Protein AF-A0A077ZT73-F1 (afdb_monomer_lite)

Organism: Stylonychia lemnae (NCBI:txid5949)

Secondary structure (DSSP, 8-state):
-B-B-TTS-B-TT-SS-EEEEEEEESS--HHHHHS--EEES--EEEEETTEE-----EEE-STT-EEEEEEEETTS-TTSHHHHHHHHTT--SSEEEEEEPPPPPTTEEE-TTS-EEE-SSEE--S--SSS--PEEP-TTTEEE-STT-EEEPTTEEES-TT---EEEPSSGGGEEES-TTT--TT-EEPTTEESGGG-EEPTTEEE-SSS-EEEPPPHHHHHHHHHHHHHHHHHHHHHHHHHHHHHHHS--S---HHHHHHHHHHHHHHHHHHHHHHHHHHHHHHHHHHHHHHHHHHHHTTPPP-------------SSS--EEEEEEEEEEEETTEEEEEEEEEEEE----------------

Structure (mmCIF, N/CA/C/O backbone):
data_AF-A0A077ZT73-F1
#
_entry.id   AF-A0A077ZT73-F1
#
loop_
_atom_site.group_PDB
_atom_site.id
_atom_site.type_symbol
_atom_site.label_atom_id
_atom_site.label_alt_id
_atom_site.label_comp_id
_atom_site.label_asym_id
_atom_site.label_entity_id
_atom_site.label_seq_id
_atom_site.pdbx_PDB_ins_code
_atom_site.Cartn_x
_atom_site.Cartn_y
_atom_site.Cartn_z
_atom_site.occupancy
_atom_site.B_iso_or_equiv
_atom_site.auth_seq_id
_atom_site.auth_comp_id
_atom_site.auth_asym_id
_atom_site.auth_atom_id
_atom_site.pdbx_PDB_model_num
ATOM 1 N N . MET A 1 1 ? -12.062 -9.041 36.708 1.00 85.00 1 MET A N 1
ATOM 2 C CA . MET A 1 1 ? -12.347 -8.105 37.820 1.00 85.00 1 MET A CA 1
ATOM 3 C C . MET A 1 1 ? -12.828 -8.926 39.006 1.00 85.00 1 MET A C 1
ATOM 5 O O . MET A 1 1 ? -13.484 -9.932 38.775 1.00 85.00 1 MET A O 1
ATOM 9 N N . ALA A 1 2 ? -12.483 -8.559 40.239 1.00 87.44 2 ALA A N 1
ATOM 10 C CA . ALA A 1 2 ? -12.933 -9.272 41.436 1.00 87.44 2 ALA A CA 1
ATOM 11 C C . ALA A 1 2 ? -13.523 -8.280 42.438 1.00 87.44 2 ALA A C 1
ATOM 13 O O . ALA A 1 2 ? -13.004 -7.172 42.572 1.00 87.44 2 ALA A O 1
ATOM 14 N N . MET A 1 3 ? -14.591 -8.675 43.127 1.00 84.50 3 MET A N 1
ATOM 15 C CA . MET A 1 3 ? -15.121 -7.907 44.249 1.00 84.50 3 MET A CA 1
ATOM 16 C C . MET A 1 3 ? -14.334 -8.244 45.501 1.00 84.50 3 MET A C 1
ATOM 18 O O . MET A 1 3 ? -14.189 -9.416 45.849 1.00 84.50 3 MET A O 1
ATOM 22 N N . MET A 1 4 ? -13.834 -7.207 46.163 1.00 85.81 4 MET A N 1
ATOM 23 C CA . MET A 1 4 ? -13.041 -7.335 47.375 1.00 85.81 4 MET A CA 1
ATOM 24 C C . MET A 1 4 ? -13.804 -6.777 48.570 1.00 85.81 4 MET A C 1
ATOM 26 O O . MET A 1 4 ? -14.517 -5.780 48.454 1.00 85.81 4 MET A O 1
ATOM 30 N N . ASP A 1 5 ? -13.652 -7.419 49.720 1.00 84.50 5 ASP A N 1
ATOM 31 C CA . ASP A 1 5 ? -14.123 -6.881 50.988 1.00 84.50 5 ASP A CA 1
ATOM 32 C C . ASP A 1 5 ? -13.184 -5.781 51.523 1.00 84.50 5 ASP A C 1
ATOM 34 O O . ASP A 1 5 ? -12.152 -5.449 50.933 1.00 84.50 5 ASP A O 1
ATOM 38 N N . LYS A 1 6 ? -13.519 -5.220 52.691 1.00 81.00 6 LYS A N 1
ATOM 39 C CA . LYS A 1 6 ? -12.707 -4.180 53.350 1.00 81.00 6 LYS A CA 1
ATOM 40 C C . LYS A 1 6 ? -11.293 -4.639 53.750 1.00 81.00 6 LYS A C 1
ATOM 42 O O . LYS A 1 6 ? -10.486 -3.801 54.140 1.00 81.00 6 LYS A O 1
ATOM 47 N N . TYR A 1 7 ? -11.017 -5.944 53.719 1.00 87.12 7 TYR A N 1
ATOM 48 C CA . TYR A 1 7 ? -9.720 -6.546 54.026 1.00 87.12 7 TYR A CA 1
ATOM 49 C C . TYR A 1 7 ? -8.940 -6.932 52.756 1.00 87.12 7 TYR A C 1
ATOM 51 O O . TYR A 1 7 ? -7.847 -7.483 52.869 1.00 87.12 7 TYR A O 1
ATOM 59 N N . GLY A 1 8 ? -9.477 -6.652 51.562 1.00 83.88 8 GLY A N 1
ATOM 60 C CA . GLY A 1 8 ? -8.854 -6.996 50.282 1.00 83.88 8 GLY A CA 1
ATOM 61 C C . GLY A 1 8 ? -9.049 -8.457 49.861 1.00 83.88 8 GLY A C 1
ATOM 62 O O . GLY A 1 8 ? -8.348 -8.927 48.968 1.00 83.88 8 GLY A O 1
ATOM 63 N N . GLN A 1 9 ? -9.971 -9.191 50.490 1.00 88.31 9 GLN A N 1
ATOM 64 C CA . GLN A 1 9 ? -10.261 -10.589 50.161 1.00 88.31 9 GLN A CA 1
ATOM 65 C C . GLN A 1 9 ? -11.401 -10.684 49.149 1.00 88.31 9 GLN A C 1
ATOM 67 O O . GLN A 1 9 ? -12.351 -9.907 49.205 1.00 88.31 9 GLN A O 1
ATOM 72 N N . ILE A 1 10 ? -11.333 -11.656 48.235 1.00 89.56 10 ILE A N 1
ATOM 73 C CA . ILE A 1 10 ? -12.384 -11.871 47.233 1.00 89.56 10 ILE A CA 1
ATOM 74 C C . ILE A 1 10 ? -13.671 -12.328 47.925 1.00 89.56 10 ILE A C 1
ATOM 76 O O . ILE A 1 10 ? -13.663 -13.281 48.706 1.00 89.56 10 ILE A O 1
ATOM 80 N N . VAL A 1 11 ? -14.793 -11.691 47.592 1.00 87.56 11 VAL A N 1
ATOM 81 C CA . VAL A 1 11 ? -16.119 -12.057 48.108 1.00 87.56 11 VAL A CA 1
ATOM 82 C C . VAL A 1 11 ? -16.640 -13.297 47.371 1.00 87.56 11 VAL A C 1
ATOM 84 O O . VAL A 1 11 ? -17.518 -13.221 46.517 1.00 87.56 11 VAL A O 1
ATOM 87 N N . GLY A 1 12 ? -16.090 -14.466 47.711 1.00 87.50 12 GLY A N 1
ATOM 88 C CA . GLY A 1 12 ? -16.384 -15.749 47.056 1.00 87.50 12 GLY A CA 1
ATOM 89 C C . GLY A 1 12 ? -17.824 -16.258 47.198 1.00 87.50 12 GLY A C 1
ATOM 90 O O . GLY A 1 12 ? -18.183 -17.249 46.572 1.00 87.50 12 GLY A O 1
ATOM 91 N N . ALA A 1 13 ? -18.644 -15.599 48.018 1.00 87.44 13 ALA A N 1
ATOM 92 C CA . ALA A 1 13 ? -20.048 -15.943 48.225 1.00 87.44 13 ALA A CA 1
ATOM 93 C C . ALA A 1 13 ? -20.989 -15.364 47.151 1.00 87.44 13 ALA A C 1
ATOM 95 O O . ALA A 1 13 ? -22.168 -15.711 47.144 1.00 87.44 13 ALA A O 1
ATOM 96 N N . ASP A 1 14 ? -20.504 -14.484 46.268 1.00 88.38 14 ASP A N 1
ATOM 97 C CA . ASP A 1 14 ? -21.346 -13.854 45.250 1.00 88.38 14 ASP A CA 1
ATOM 98 C C . ASP A 1 14 ? -21.366 -14.641 43.931 1.00 88.38 14 ASP A C 1
ATOM 100 O O . ASP A 1 14 ? -20.328 -14.844 43.297 1.00 88.38 14 ASP A O 1
ATOM 104 N N . PHE A 1 15 ? -22.566 -15.054 43.522 1.00 89.94 15 PHE A N 1
ATOM 105 C CA . PHE A 1 15 ? -22.848 -15.782 42.279 1.00 89.94 15 PHE A CA 1
ATOM 106 C C . PHE A 1 15 ? -23.991 -15.161 41.465 1.00 89.94 15 PHE A C 1
ATOM 108 O O . PHE A 1 15 ? -24.447 -15.755 40.489 1.00 89.94 15 PHE A O 1
ATOM 115 N N . THR A 1 16 ? -24.522 -14.020 41.907 1.00 90.12 16 THR A N 1
ATOM 116 C CA . THR A 1 16 ? -25.758 -13.443 41.353 1.00 90.12 16 THR A CA 1
ATOM 117 C C . THR A 1 16 ? -25.550 -12.064 40.761 1.00 90.12 16 THR A C 1
ATOM 119 O O . THR A 1 16 ? -26.296 -11.676 39.861 1.00 90.12 16 THR A O 1
ATOM 122 N N . SER A 1 17 ? -24.561 -11.329 41.264 1.00 92.56 17 SER A N 1
ATOM 123 C CA . SER A 1 17 ? -24.288 -9.970 40.821 1.00 92.56 17 SER A CA 1
ATOM 124 C C . SER A 1 17 ? -23.762 -9.929 39.389 1.00 92.56 17 SER A C 1
ATOM 126 O O . SER A 1 17 ? -23.250 -10.910 38.841 1.00 92.56 17 SER A O 1
ATOM 128 N N . LYS A 1 18 ? -23.880 -8.760 38.772 1.00 93.94 18 LYS A N 1
ATOM 129 C CA . LYS A 1 18 ? -23.477 -8.477 37.402 1.00 93.94 18 LYS A CA 1
ATOM 130 C C . LYS A 1 18 ? -22.571 -7.259 37.371 1.00 93.94 18 LYS A C 1
ATOM 132 O O . LYS A 1 18 ? -22.834 -6.240 38.003 1.00 93.94 18 LYS A O 1
ATOM 137 N N . VAL A 1 19 ? -21.527 -7.346 36.557 1.00 93.81 19 VAL A N 1
ATOM 138 C CA . VAL A 1 19 ? -20.668 -6.214 36.217 1.00 93.81 19 VAL A CA 1
ATOM 139 C C . VAL A 1 19 ? -21.131 -5.628 34.890 1.00 93.81 19 VAL A C 1
ATOM 141 O O . VAL A 1 19 ? -21.192 -6.330 33.880 1.00 93.81 19 VAL A O 1
ATOM 144 N N . ARG A 1 20 ? -21.443 -4.334 34.885 1.00 94.19 20 ARG A N 1
ATOM 145 C CA . ARG A 1 20 ? -21.772 -3.548 33.699 1.00 94.19 20 ARG A CA 1
ATOM 146 C C . ARG A 1 20 ? -20.564 -2.725 33.272 1.00 94.19 20 ARG A C 1
ATOM 148 O O . ARG A 1 20 ? -19.877 -2.141 34.105 1.00 94.19 20 ARG A O 1
ATOM 155 N N . VAL A 1 21 ? -20.343 -2.656 31.966 1.00 95.00 21 VAL A N 1
ATOM 156 C CA . VAL A 1 21 ? -19.321 -1.812 31.345 1.00 95.00 21 VAL A CA 1
ATOM 157 C C . VAL A 1 21 ? -20.004 -0.741 30.510 1.00 95.00 21 VAL A C 1
ATOM 159 O O . VAL A 1 21 ? -20.877 -1.044 29.695 1.00 95.00 21 VAL A O 1
ATOM 162 N N . ILE A 1 22 ? -19.615 0.510 30.725 1.00 93.38 22 ILE A N 1
ATOM 163 C CA . ILE A 1 22 ? -20.092 1.683 29.991 1.00 93.38 22 ILE A CA 1
ATOM 164 C C . ILE A 1 22 ? -18.870 2.411 29.434 1.00 93.38 22 ILE A C 1
ATOM 166 O O . ILE A 1 22 ? -17.790 2.358 30.018 1.00 93.38 22 ILE A O 1
ATOM 170 N N . ILE A 1 23 ? -19.026 3.061 28.285 1.00 92.94 23 ILE A N 1
ATOM 171 C CA . ILE A 1 23 ? -18.006 3.931 27.707 1.00 92.94 23 ILE A CA 1
ATOM 172 C C . ILE A 1 23 ? -18.465 5.383 27.797 1.00 92.94 23 ILE A C 1
ATOM 174 O O . ILE A 1 23 ? -19.589 5.714 27.428 1.00 92.94 23 ILE A O 1
ATOM 178 N N . GLU A 1 24 ? -17.583 6.244 28.283 1.00 89.62 24 GLU A N 1
ATOM 179 C CA . GLU A 1 24 ? -17.822 7.671 28.456 1.00 89.62 24 GLU A CA 1
ATOM 180 C C . GLU A 1 24 ? -16.724 8.474 27.762 1.00 89.62 24 GLU A C 1
ATOM 182 O O . GLU A 1 24 ? -15.564 8.062 27.701 1.00 89.62 24 GLU A O 1
ATOM 187 N N . ALA A 1 25 ? -17.077 9.643 27.234 1.00 82.56 25 ALA A N 1
ATOM 188 C CA . ALA A 1 25 ? -16.104 10.585 26.701 1.00 82.56 25 ALA A CA 1
ATOM 189 C C . ALA A 1 25 ? -15.324 11.250 27.844 1.00 82.56 25 ALA A C 1
ATOM 191 O O . ALA A 1 25 ? -15.912 11.844 28.748 1.00 82.56 25 ALA A O 1
ATOM 192 N N . SER A 1 26 ? -13.990 11.179 27.805 1.00 70.69 26 SER A N 1
ATOM 193 C CA . SER A 1 26 ? -13.135 11.908 28.744 1.00 70.69 26 SER A CA 1
ATOM 194 C C . SER A 1 26 ? -12.973 13.358 28.267 1.00 70.69 26 SER A C 1
ATOM 196 O O . SER A 1 26 ? -11.959 13.722 27.674 1.00 70.69 26 SER A O 1
ATOM 198 N N . GLY A 1 27 ? -14.008 14.177 28.474 1.00 65.81 27 GLY A N 1
ATOM 199 C CA . GLY A 1 27 ? -14.045 15.595 28.091 1.00 65.81 27 GLY A CA 1
ATOM 200 C C . GLY A 1 27 ? -15.059 15.920 26.990 1.00 65.81 27 GLY A C 1
ATOM 201 O O . GLY A 1 27 ? -15.724 15.037 26.462 1.00 65.81 27 GLY A O 1
ATOM 202 N N . PHE A 1 28 ? -15.195 17.209 26.663 1.00 57.41 28 PHE A N 1
ATOM 203 C CA . PHE A 1 28 ? -16.059 17.695 25.583 1.00 57.41 28 PHE A CA 1
ATOM 204 C C . PHE A 1 28 ? -15.204 18.049 24.365 1.00 57.41 28 PHE A C 1
ATOM 206 O O . PHE A 1 28 ? -14.715 19.171 24.249 1.00 57.41 28 PHE A O 1
ATOM 213 N N . ILE A 1 29 ? -15.003 17.093 23.459 1.00 66.44 29 ILE A N 1
ATOM 214 C CA . ILE A 1 29 ? -14.380 17.349 22.155 1.00 66.44 29 ILE A CA 1
ATOM 215 C C . ILE A 1 29 ? -15.491 17.321 21.102 1.00 66.44 29 ILE A C 1
ATOM 217 O O . ILE A 1 29 ? -16.240 16.351 21.036 1.00 66.44 29 ILE A O 1
ATOM 221 N N . GLU A 1 30 ? -15.598 18.343 20.244 1.00 69.44 30 GLU A N 1
ATOM 222 C CA . GLU A 1 30 ? -16.655 18.439 19.214 1.00 69.44 30 GLU A CA 1
ATOM 223 C C . GLU A 1 30 ? -16.791 17.160 18.363 1.00 69.44 30 GLU A C 1
ATOM 225 O O . GLU A 1 30 ? -17.903 16.728 18.058 1.00 69.44 30 GLU A O 1
ATOM 230 N N . LYS A 1 31 ? -15.671 16.486 18.056 1.00 68.44 31 LYS A N 1
ATOM 231 C CA . LYS A 1 31 ? -15.646 15.204 17.326 1.00 68.44 31 LYS A CA 1
ATOM 232 C C . LYS A 1 31 ? -16.403 14.067 18.030 1.00 68.44 31 LYS A C 1
ATOM 234 O O . LYS A 1 31 ? -16.945 13.202 17.348 1.00 68.44 31 LYS A O 1
ATOM 239 N N . GLN A 1 32 ? -16.461 14.055 19.363 1.00 72.00 32 GLN A N 1
ATOM 240 C CA . GLN A 1 32 ? -17.163 13.022 20.140 1.00 72.00 32 GLN A CA 1
ATOM 241 C C . GLN A 1 32 ? -18.688 13.191 20.085 1.00 72.00 32 GLN A C 1
ATOM 243 O O . GLN A 1 32 ? -19.408 12.209 20.239 1.00 72.00 32 GLN A O 1
ATOM 248 N N . ASN A 1 33 ? -19.182 14.402 19.803 1.00 77.12 33 ASN A N 1
ATOM 249 C CA . ASN A 1 33 ? -20.608 14.634 19.556 1.00 77.12 33 ASN A CA 1
ATOM 250 C C . ASN A 1 33 ? -21.033 14.131 18.170 1.00 77.12 33 ASN A C 1
ATOM 252 O O . ASN A 1 33 ? -22.170 13.701 17.998 1.00 77.12 33 ASN A O 1
ATOM 256 N N . LEU A 1 34 ? -20.125 14.183 17.188 1.00 81.44 34 LEU A N 1
ATOM 257 C CA . LEU A 1 34 ? -20.378 13.652 15.846 1.00 81.44 34 LEU A CA 1
ATOM 258 C C . LEU A 1 34 ? -20.336 12.119 15.822 1.00 81.44 34 LEU A C 1
ATOM 260 O O . LEU A 1 34 ? -21.154 11.502 15.144 1.00 81.44 34 LEU A O 1
ATOM 264 N N . TYR A 1 35 ? -19.404 11.513 16.563 1.00 87.00 35 TYR A N 1
ATOM 265 C CA . TYR A 1 35 ? -19.226 10.059 16.627 1.00 87.00 35 TYR A CA 1
ATOM 266 C C . TYR A 1 35 ? -19.258 9.595 18.090 1.00 87.00 35 TYR A C 1
ATOM 268 O O . TYR A 1 35 ? -18.198 9.471 18.721 1.00 87.00 35 TYR A O 1
ATOM 276 N N . PRO A 1 36 ? -20.464 9.383 18.653 1.00 87.31 36 PRO A N 1
ATOM 277 C CA . PRO A 1 36 ? -20.610 9.006 20.050 1.00 87.31 36 PRO A CA 1
ATOM 278 C C . PRO A 1 36 ? -19.975 7.634 20.304 1.00 87.31 36 PRO A C 1
ATOM 280 O O . PRO A 1 36 ? -20.086 6.741 19.457 1.00 87.31 36 PRO A O 1
ATOM 283 N N . PRO A 1 37 ? -19.312 7.444 21.456 1.00 90.75 37 PRO A N 1
ATOM 284 C CA . PRO A 1 37 ? -18.702 6.168 21.767 1.00 90.75 37 PRO A CA 1
ATOM 285 C C . PRO A 1 37 ? -19.765 5.093 21.996 1.00 90.75 37 PRO A C 1
ATOM 287 O O . PRO A 1 37 ? -20.754 5.308 22.696 1.00 90.75 37 PRO A O 1
ATOM 290 N N . ILE A 1 38 ? -19.529 3.913 21.436 1.00 91.56 38 ILE A N 1
ATOM 291 C CA . ILE A 1 38 ? -20.372 2.731 21.584 1.00 91.56 38 ILE A CA 1
ATOM 292 C C . ILE A 1 38 ? -19.515 1.525 21.970 1.00 91.56 38 ILE A C 1
ATOM 294 O O . ILE A 1 38 ? -18.358 1.394 21.566 1.00 91.56 38 ILE A O 1
ATOM 298 N N . LEU A 1 39 ? -20.101 0.622 22.753 1.00 92.81 39 LEU A N 1
ATOM 299 C CA . LEU A 1 39 ? -19.533 -0.699 23.005 1.00 92.81 39 LEU A CA 1
ATOM 300 C C . LEU A 1 39 ? -20.236 -1.709 22.102 1.00 92.81 39 LEU A C 1
ATOM 302 O O . LEU A 1 39 ? -21.442 -1.919 22.218 1.00 92.81 39 LEU A O 1
ATOM 306 N N . GLU A 1 40 ? -19.481 -2.339 21.209 1.00 91.00 40 GLU A N 1
ATOM 307 C CA . GLU A 1 40 ? -19.930 -3.524 20.482 1.00 91.00 40 GLU A CA 1
ATOM 308 C C . GLU A 1 40 ? -19.650 -4.777 21.339 1.00 91.00 40 GLU A C 1
ATOM 310 O O . GLU A 1 40 ? -18.603 -4.882 21.986 1.00 91.00 40 GLU A O 1
ATOM 315 N N . GLY A 1 41 ? -20.576 -5.742 21.330 1.00 88.62 41 GLY A N 1
ATOM 316 C CA . GLY A 1 41 ? -20.470 -6.994 22.089 1.00 88.62 41 GLY A CA 1
ATOM 317 C C . GLY A 1 41 ? -21.297 -7.005 23.379 1.00 88.62 41 GLY A C 1
ATOM 318 O O . GLY A 1 41 ? -22.333 -6.348 23.481 1.00 88.62 41 GLY A O 1
ATOM 319 N N . THR A 1 42 ? -20.867 -7.796 24.363 1.00 91.00 42 THR A N 1
ATOM 320 C CA . THR A 1 42 ? -21.525 -7.901 25.674 1.00 91.00 42 THR A CA 1
ATOM 321 C C . THR A 1 42 ? -21.056 -6.789 26.606 1.00 91.00 42 THR A C 1
ATOM 323 O O . THR A 1 42 ? -19.862 -6.641 26.834 1.00 91.00 42 THR A O 1
ATOM 326 N N . SER A 1 43 ? -21.984 -6.033 27.191 1.00 93.62 43 SER A N 1
ATOM 327 C CA . SER A 1 43 ? -21.688 -4.983 28.182 1.00 93.62 43 SER A CA 1
ATOM 328 C C . SER A 1 43 ? -22.045 -5.379 29.617 1.00 93.62 43 SER A C 1
ATOM 330 O O . SER A 1 43 ? -21.829 -4.594 30.537 1.00 93.62 43 SER A O 1
ATOM 332 N N . ILE A 1 44 ? -22.597 -6.579 29.821 1.00 94.25 44 ILE A N 1
ATOM 333 C CA . ILE A 1 44 ? -23.019 -7.108 31.121 1.00 94.25 44 ILE A CA 1
ATOM 334 C C . ILE A 1 44 ? -22.404 -8.497 31.295 1.00 94.25 44 ILE A C 1
ATOM 336 O O . ILE A 1 44 ? -22.541 -9.341 30.410 1.00 94.25 44 ILE A O 1
ATOM 340 N N . PHE A 1 45 ? -21.744 -8.720 32.429 1.00 95.06 45 PHE A N 1
ATOM 341 C CA . PHE A 1 45 ? -21.011 -9.945 32.745 1.00 95.06 45 PHE A CA 1
ATOM 342 C C . PHE A 1 45 ? -21.438 -10.479 34.105 1.00 95.06 45 PHE A C 1
ATOM 344 O O . PHE A 1 45 ? -21.506 -9.720 35.069 1.00 95.06 45 PHE A O 1
ATOM 351 N N . ASP A 1 46 ? -21.696 -11.779 34.187 1.00 94.31 46 ASP A N 1
ATOM 352 C CA . ASP A 1 46 ? -22.058 -12.426 35.445 1.00 94.31 46 ASP A CA 1
ATOM 353 C C . ASP A 1 46 ? -20.840 -12.574 36.362 1.00 94.31 46 ASP A C 1
ATOM 355 O O . ASP A 1 46 ? -19.721 -12.859 35.918 1.00 94.31 46 ASP A O 1
ATOM 359 N N . VAL A 1 47 ? -21.069 -12.384 37.658 1.00 94.19 47 VAL A N 1
ATOM 360 C CA . VAL A 1 47 ? -20.093 -12.667 38.706 1.00 94.19 47 VAL A CA 1
ATOM 361 C C . VAL A 1 47 ? -20.278 -14.109 39.170 1.00 94.19 47 VAL A C 1
ATOM 363 O O . VAL A 1 47 ? -21.375 -14.513 39.543 1.00 94.19 47 VAL A O 1
ATOM 366 N N . VAL A 1 48 ? -19.190 -14.878 39.198 1.00 93.12 48 VAL A N 1
ATOM 367 C CA . VAL A 1 48 ? -19.172 -16.254 39.711 1.00 93.12 48 VAL A CA 1
ATOM 368 C C . VAL A 1 48 ? -18.082 -16.363 40.770 1.00 93.12 48 VAL A C 1
ATOM 370 O O . VAL A 1 48 ? -16.902 -16.166 40.480 1.00 93.12 48 VAL A O 1
ATOM 373 N N . GLY A 1 49 ? -18.473 -16.649 42.013 1.00 91.19 49 GLY A N 1
ATOM 374 C CA . GLY A 1 49 ? -17.549 -16.734 43.144 1.00 91.19 49 GLY A CA 1
ATOM 375 C C . GLY A 1 49 ? -16.807 -15.420 43.404 1.00 91.19 49 GLY A C 1
ATOM 376 O O . GLY A 1 49 ? -15.602 -15.428 43.654 1.00 91.19 49 GLY A O 1
ATOM 377 N N . GLY A 1 50 ? -17.493 -14.281 43.278 1.00 88.25 50 GLY A N 1
ATOM 378 C CA . GLY A 1 50 ? -16.909 -12.948 43.467 1.00 88.25 50 GLY A CA 1
ATOM 379 C C . GLY A 1 50 ? -16.020 -12.447 42.323 1.00 88.25 50 GLY A C 1
ATOM 380 O O . GLY A 1 50 ? -15.444 -11.362 42.436 1.00 88.25 50 GLY A O 1
ATOM 381 N N . ILE A 1 51 ? -15.897 -13.197 41.220 1.00 91.88 51 ILE A N 1
ATOM 382 C CA . ILE A 1 51 ? -15.052 -12.855 40.068 1.00 91.88 51 ILE A CA 1
ATOM 383 C C . ILE A 1 51 ? -15.909 -12.697 38.806 1.00 91.88 51 ILE A C 1
ATOM 385 O O . ILE A 1 51 ? -16.716 -13.561 38.481 1.00 91.88 51 ILE A O 1
ATOM 389 N N . ALA A 1 52 ? -15.683 -11.614 38.060 1.00 93.56 52 ALA A N 1
ATOM 390 C CA . ALA A 1 52 ? -16.234 -11.396 36.724 1.00 93.56 52 ALA A CA 1
ATOM 391 C C . ALA A 1 52 ? -15.126 -11.461 35.663 1.00 93.56 52 ALA A C 1
ATOM 393 O O . ALA A 1 52 ? -14.121 -10.732 35.735 1.00 93.56 52 ALA A O 1
ATOM 394 N N . VAL A 1 53 ? -15.325 -12.314 34.656 1.00 93.25 53 VAL A N 1
ATOM 395 C CA . VAL A 1 53 ? -14.450 -12.423 33.481 1.00 93.25 53 VAL A CA 1
ATOM 396 C C . VAL A 1 53 ? -15.028 -11.568 32.363 1.00 93.25 53 VAL A C 1
ATOM 398 O O . VAL A 1 53 ? -16.060 -11.888 31.783 1.00 93.25 53 VAL A O 1
ATOM 401 N N . ILE A 1 54 ? -14.346 -10.467 32.067 1.00 92.56 54 ILE A N 1
ATOM 402 C CA . ILE A 1 54 ? -14.774 -9.508 31.053 1.00 92.56 54 ILE A CA 1
ATOM 403 C C . ILE A 1 54 ? -14.013 -9.807 29.766 1.00 92.56 54 ILE A C 1
ATOM 405 O O . ILE A 1 54 ? -12.783 -9.767 29.745 1.00 92.56 54 ILE A O 1
ATOM 409 N N . SER A 1 55 ? -14.737 -10.128 28.697 1.00 92.56 55 SER A N 1
ATOM 410 C CA . SER A 1 55 ? -14.151 -10.457 27.396 1.00 92.56 55 SER A CA 1
ATOM 411 C C . SER A 1 55 ? -15.106 -10.107 26.256 1.00 92.56 55 SER A C 1
ATOM 413 O O . SER A 1 55 ? -16.305 -9.956 26.473 1.00 92.56 55 SER A O 1
ATOM 415 N N . GLY A 1 56 ? -14.571 -9.941 25.043 1.00 89.69 56 GLY A N 1
ATOM 416 C CA . GLY A 1 56 ? -15.388 -9.698 23.847 1.00 89.69 56 GLY A CA 1
ATOM 417 C C . GLY A 1 56 ? -15.989 -8.292 23.727 1.00 89.69 56 GLY A C 1
ATOM 418 O O . GLY A 1 56 ? -16.894 -8.101 22.922 1.00 89.69 56 GLY A O 1
ATOM 419 N N . ILE A 1 57 ? -15.500 -7.316 24.498 1.00 92.06 57 ILE A N 1
ATOM 420 C CA . ILE A 1 57 ? -15.887 -5.905 24.355 1.00 92.06 57 ILE A CA 1
ATOM 421 C C . ILE A 1 57 ? -15.032 -5.253 23.271 1.00 92.06 57 ILE A C 1
ATOM 423 O O . ILE A 1 57 ? -13.804 -5.360 23.307 1.00 92.06 57 ILE A O 1
ATOM 427 N N . ILE A 1 58 ? -15.666 -4.523 22.356 1.00 91.44 58 ILE A N 1
ATOM 428 C CA . ILE A 1 58 ? -14.984 -3.667 21.383 1.00 91.44 58 ILE A CA 1
ATOM 429 C C . ILE A 1 58 ? -15.484 -2.236 21.573 1.00 91.44 58 ILE A C 1
ATOM 431 O O . ILE A 1 58 ? -16.665 -1.950 21.390 1.00 91.44 58 ILE A O 1
ATOM 435 N N . ALA A 1 59 ? -14.580 -1.330 21.939 1.00 91.12 59 ALA A N 1
ATOM 436 C CA . ALA A 1 59 ? -14.875 0.094 22.019 1.00 91.12 59 ALA A CA 1
ATOM 437 C C . ALA A 1 59 ? -14.749 0.739 20.633 1.00 91.12 59 ALA A C 1
ATOM 439 O O . ALA A 1 59 ? -13.714 0.615 19.976 1.00 91.12 59 ALA A O 1
ATOM 440 N N . VAL A 1 60 ? -15.798 1.436 20.205 1.00 91.19 60 VAL A N 1
ATOM 441 C CA . VAL A 1 60 ? -15.842 2.198 18.954 1.00 91.19 60 VAL A CA 1
ATOM 442 C C . VAL A 1 60 ? -16.211 3.637 19.288 1.00 91.19 60 VAL A C 1
ATOM 444 O O . VAL A 1 60 ? -17.053 3.880 20.142 1.00 91.19 60 VAL A O 1
ATOM 447 N N . GLY A 1 61 ? -15.575 4.597 18.633 1.00 90.12 61 GLY A N 1
ATOM 448 C CA . GLY A 1 61 ? -15.800 6.023 18.846 1.00 90.12 61 GLY A CA 1
ATOM 449 C C . GLY A 1 61 ? -14.925 6.834 17.901 1.00 90.12 61 GLY A C 1
ATOM 450 O O . GLY A 1 61 ? -14.194 6.256 17.101 1.00 90.12 61 GLY A O 1
ATOM 451 N N . ALA A 1 62 ? -14.981 8.161 17.995 1.00 90.38 62 ALA A N 1
ATOM 452 C CA . ALA A 1 62 ? -14.163 9.065 17.196 1.00 90.38 62 ALA A CA 1
ATOM 453 C C . ALA A 1 62 ? -12.665 8.670 17.237 1.00 90.38 62 ALA A C 1
ATOM 455 O O . ALA A 1 62 ? -12.072 8.622 18.324 1.00 90.38 62 ALA A O 1
ATOM 456 N N . PRO A 1 63 ? -12.027 8.419 16.080 1.00 92.25 63 PRO A N 1
ATOM 457 C CA . PRO A 1 63 ? -10.602 8.115 16.011 1.00 92.25 63 PRO A CA 1
ATOM 458 C C . PRO A 1 63 ? -9.751 9.231 16.631 1.00 92.25 63 PRO A C 1
ATOM 460 O O . PRO A 1 63 ? -10.121 10.406 16.588 1.00 92.25 63 PRO A O 1
ATOM 463 N N . GLY A 1 64 ? -8.626 8.853 17.240 1.00 89.94 64 GLY A N 1
ATOM 464 C CA . GLY A 1 64 ? -7.691 9.792 17.871 1.00 89.94 64 GLY A CA 1
ATOM 465 C C . GLY A 1 64 ? -8.157 10.386 19.203 1.00 89.94 64 GLY A C 1
ATOM 466 O O . GLY A 1 64 ? -7.515 11.308 19.704 1.00 89.94 64 GLY A O 1
ATOM 467 N N . THR A 1 65 ? -9.265 9.904 19.778 1.00 89.94 65 THR A N 1
ATOM 468 C CA . THR A 1 65 ? -9.820 10.453 21.024 1.00 89.94 65 THR A CA 1
ATOM 469 C C . THR A 1 65 ? -9.718 9.493 22.205 1.00 89.94 65 THR A C 1
ATOM 471 O O . THR A 1 65 ? -9.671 8.267 22.055 1.00 89.94 65 THR A O 1
ATOM 474 N N . SER A 1 66 ? -9.663 10.083 23.397 1.00 90.56 66 SER A N 1
ATOM 475 C CA . SER A 1 66 ? -9.626 9.376 24.673 1.00 90.56 66 SER A CA 1
ATOM 476 C C . SER A 1 66 ? -11.042 9.124 25.190 1.00 90.56 66 SER A C 1
ATOM 478 O O . SER A 1 66 ? -11.932 9.973 25.066 1.00 90.56 66 SER A O 1
ATOM 480 N N . TYR A 1 67 ? -11.238 7.945 25.770 1.00 91.31 67 TYR A N 1
ATOM 481 C CA . TYR A 1 67 ? -12.481 7.523 26.398 1.00 91.31 67 TYR A CA 1
ATOM 482 C C . TYR A 1 67 ? -12.197 6.834 27.723 1.00 91.31 67 TYR A C 1
ATOM 484 O O . TYR A 1 67 ? -11.115 6.303 27.967 1.00 91.31 67 TYR A O 1
ATOM 492 N N . LYS A 1 68 ? -13.215 6.795 28.570 1.00 92.81 68 LYS A N 1
ATOM 493 C CA . LYS A 1 68 ? -13.183 6.145 29.867 1.00 92.81 68 LYS A CA 1
ATOM 494 C C . LYS A 1 68 ? -14.144 4.962 29.854 1.00 92.81 68 LYS A C 1
ATOM 496 O O . LYS A 1 68 ? -15.335 5.130 29.614 1.00 92.81 68 LYS A O 1
ATOM 501 N N . LEU A 1 69 ? -13.625 3.765 30.097 1.00 93.25 69 LEU A N 1
ATOM 502 C CA . LEU A 1 69 ? -14.431 2.583 30.372 1.00 93.25 69 LEU A CA 1
ATOM 503 C C . LEU A 1 69 ? -14.743 2.544 31.863 1.00 93.25 69 LEU A C 1
ATOM 505 O O . LEU A 1 69 ? -13.829 2.456 32.685 1.00 93.25 69 LEU A O 1
ATOM 509 N N . VAL A 1 70 ? -16.028 2.605 32.184 1.00 93.06 70 VAL A N 1
ATOM 510 C CA . VAL A 1 70 ? -16.563 2.588 33.541 1.00 93.06 70 VAL A CA 1
ATOM 511 C C . VAL A 1 70 ? -17.128 1.206 33.822 1.00 93.06 70 VAL A C 1
ATOM 513 O O . VAL A 1 70 ? -18.024 0.732 33.122 1.00 93.06 70 VAL A O 1
ATOM 516 N N . PHE A 1 71 ? -16.589 0.554 34.845 1.00 92.88 71 PHE A N 1
ATOM 517 C CA . PHE A 1 71 ? -17.009 -0.759 35.310 1.00 92.88 71 PHE A CA 1
ATOM 518 C C . PHE A 1 71 ? -17.750 -0.594 36.634 1.00 92.88 71 PHE A C 1
ATOM 520 O O . PHE A 1 71 ? -17.156 -0.190 37.638 1.00 92.88 71 PHE A O 1
ATOM 527 N N . SER A 1 72 ? -19.034 -0.937 36.643 1.00 91.50 72 SER A N 1
ATOM 528 C CA . SER A 1 72 ? -19.897 -0.887 37.824 1.00 91.50 72 SER A CA 1
ATOM 529 C C . SER A 1 72 ? -20.475 -2.268 38.129 1.00 91.50 72 SER A C 1
ATOM 531 O O . SER A 1 72 ? -20.699 -3.067 37.224 1.00 91.50 72 SER A O 1
ATOM 533 N N . SER A 1 73 ? -20.682 -2.579 39.409 1.00 90.81 73 SER A N 1
ATOM 534 C CA . SER A 1 73 ? -21.268 -3.846 39.866 1.00 90.81 73 SER A CA 1
ATOM 535 C C . SER A 1 73 ? -22.490 -3.562 40.728 1.00 90.81 73 SER A C 1
ATOM 537 O O . SER A 1 73 ? -22.439 -2.680 41.585 1.00 90.81 73 SER A O 1
ATOM 539 N N . ASP A 1 74 ? -23.565 -4.322 40.540 1.00 89.94 74 ASP A N 1
ATOM 540 C CA . ASP A 1 74 ? -24.746 -4.275 41.413 1.00 89.94 74 ASP A CA 1
ATOM 541 C C . ASP A 1 74 ? -24.566 -5.074 42.721 1.00 89.94 74 ASP A C 1
ATOM 543 O O . ASP A 1 74 ? -25.375 -4.939 43.637 1.00 89.94 74 ASP A O 1
ATOM 547 N N . GLY A 1 75 ? -23.470 -5.830 42.860 1.00 86.69 75 GLY A N 1
ATOM 548 C CA . GLY A 1 75 ? -23.136 -6.572 44.084 1.00 86.69 75 GLY A CA 1
ATOM 549 C C . GLY A 1 75 ? -22.675 -5.702 45.258 1.00 86.69 75 GLY A C 1
ATOM 550 O O . GLY A 1 75 ? -22.577 -6.171 46.396 1.00 86.69 75 GLY A O 1
ATOM 551 N N . ILE A 1 76 ? -22.399 -4.416 45.016 1.00 85.25 76 ILE A N 1
ATOM 552 C CA . ILE A 1 76 ? -22.019 -3.464 46.063 1.00 85.25 76 ILE A CA 1
ATOM 553 C C . ILE A 1 76 ? -23.284 -2.868 46.686 1.00 85.25 76 ILE A C 1
ATOM 555 O O . ILE A 1 76 ? -23.836 -1.871 46.227 1.00 85.25 76 ILE A O 1
ATOM 559 N N . ASP A 1 77 ? -23.717 -3.464 47.792 1.00 84.56 77 ASP A N 1
ATOM 560 C CA . ASP A 1 77 ? -24.884 -3.001 48.538 1.00 84.56 77 ASP A CA 1
ATOM 561 C C . ASP A 1 77 ? -24.607 -1.679 49.285 1.00 84.56 77 ASP A C 1
ATOM 563 O O . ASP A 1 77 ? -23.964 -1.654 50.340 1.00 84.56 77 ASP A O 1
ATOM 567 N N . LEU A 1 78 ? -25.116 -0.568 48.749 1.00 82.69 78 LEU A N 1
ATOM 568 C CA . LEU A 1 78 ? -25.008 0.771 49.339 1.00 82.69 78 LEU A CA 1
ATOM 569 C C . LEU A 1 78 ? -25.859 0.971 50.602 1.00 82.69 78 LEU A C 1
ATOM 571 O O . LEU A 1 78 ? -25.706 1.988 51.283 1.00 82.69 78 LEU A O 1
ATOM 575 N N . SER A 1 79 ? -26.745 0.033 50.951 1.00 84.31 79 SER A N 1
ATOM 576 C CA . SER A 1 79 ? -27.493 0.099 52.209 1.00 84.31 79 SER A CA 1
ATOM 577 C C . SER A 1 79 ? -26.590 -0.152 53.422 1.00 84.31 79 SER A C 1
ATOM 579 O O . SER A 1 79 ? -26.850 0.396 54.499 1.00 84.31 79 SER A O 1
ATOM 581 N N . LYS A 1 80 ? -25.483 -0.885 53.237 1.00 84.62 80 LYS A N 1
ATOM 582 C CA . LYS A 1 80 ? -24.503 -1.193 54.284 1.00 84.62 80 LYS A CA 1
ATOM 583 C C . LYS A 1 80 ? -23.658 0.026 54.634 1.00 84.62 80 LYS A C 1
ATOM 585 O O . LYS A 1 80 ? -23.016 0.631 53.774 1.00 84.62 80 LYS A O 1
ATOM 590 N N . ASP A 1 81 ? -23.585 0.345 55.924 1.00 83.62 81 ASP A N 1
ATOM 591 C CA . ASP A 1 81 ? -22.861 1.527 56.406 1.00 83.62 81 ASP A CA 1
ATOM 592 C C . ASP A 1 81 ? -21.362 1.484 56.088 1.00 83.62 81 ASP A C 1
ATOM 594 O O . ASP A 1 81 ? -20.772 2.521 55.790 1.00 83.62 81 ASP A O 1
ATOM 598 N N . SER A 1 82 ? -20.761 0.290 56.038 1.00 79.88 82 SER A N 1
ATOM 599 C CA . SER A 1 82 ? -19.371 0.108 55.603 1.00 79.88 82 SER A CA 1
ATOM 600 C C . SER A 1 82 ? -19.123 0.641 54.189 1.00 79.88 82 SER A C 1
ATOM 602 O O . SER A 1 82 ? -18.111 1.294 53.953 1.00 79.88 82 SER A O 1
ATOM 604 N N . ASN A 1 83 ? -20.064 0.425 53.267 1.00 81.50 83 ASN A N 1
ATOM 605 C CA . ASN A 1 83 ? -19.945 0.861 51.875 1.00 81.50 83 ASN A CA 1
ATOM 606 C C . ASN A 1 83 ? -20.238 2.365 51.746 1.00 81.50 83 ASN A C 1
ATOM 608 O O . ASN A 1 83 ? -19.555 3.067 51.001 1.00 81.50 83 ASN A O 1
ATOM 612 N N . LYS A 1 84 ? -21.179 2.893 52.548 1.00 82.06 84 LYS A N 1
ATOM 613 C CA . LYS A 1 84 ? -21.456 4.341 52.629 1.00 82.06 84 LYS A CA 1
ATOM 614 C C . LYS A 1 84 ? -20.257 5.138 53.136 1.00 82.06 84 LYS A C 1
ATOM 616 O O . LYS A 1 84 ? -20.036 6.248 52.661 1.00 82.06 84 LYS A O 1
ATOM 621 N N . ILE A 1 85 ? -19.507 4.612 54.107 1.00 80.56 85 ILE A N 1
ATOM 622 C CA . ILE A 1 85 ? -18.315 5.281 54.652 1.00 80.56 85 ILE A CA 1
ATOM 623 C C . ILE A 1 85 ? -17.227 5.380 53.579 1.00 80.56 85 ILE A C 1
ATOM 625 O O . ILE A 1 85 ? -16.700 6.468 53.370 1.00 80.56 85 ILE A O 1
ATOM 629 N N . VAL A 1 86 ? -16.954 4.289 52.853 1.00 77.94 86 VAL A N 1
ATOM 630 C CA . VAL A 1 86 ? -15.975 4.279 51.750 1.00 77.94 86 VAL A CA 1
ATOM 631 C C . VAL A 1 86 ? -16.374 5.268 50.653 1.00 77.94 86 VAL A C 1
ATOM 633 O O . VAL A 1 86 ? -15.549 6.072 50.226 1.00 77.94 86 VAL A O 1
ATOM 636 N N . PHE A 1 87 ? -17.652 5.288 50.264 1.00 75.75 87 PHE A N 1
ATOM 637 C CA . PHE A 1 87 ? -18.165 6.231 49.267 1.00 75.75 87 PHE A CA 1
ATOM 638 C C . PHE A 1 87 ? -18.043 7.697 49.725 1.00 75.75 87 PHE A C 1
ATOM 640 O O . PHE A 1 87 ? -17.577 8.554 48.978 1.00 75.75 87 PHE A O 1
ATOM 647 N N . LYS A 1 88 ? -18.394 8.000 50.985 1.00 77.25 88 LYS A N 1
ATOM 648 C CA . LYS A 1 88 ? -18.290 9.356 51.561 1.00 77.25 88 LYS A CA 1
ATOM 649 C C . LYS A 1 88 ? -16.849 9.832 51.760 1.00 77.25 88 LYS A C 1
ATOM 651 O O . LYS A 1 88 ? -16.621 11.036 51.806 1.00 77.25 88 LYS A O 1
ATOM 656 N N . GLN A 1 89 ? -15.890 8.916 51.878 1.00 76.25 89 GLN A N 1
ATOM 657 C CA . GLN A 1 89 ? -14.460 9.223 51.990 1.00 76.25 89 GLN A CA 1
ATOM 658 C C . GLN A 1 89 ? -13.773 9.417 50.626 1.00 76.25 89 GLN A C 1
ATOM 660 O O . GLN A 1 89 ? -12.551 9.529 50.570 1.00 76.25 89 GLN A O 1
ATOM 665 N N . GLY A 1 90 ? -14.537 9.478 49.528 1.00 63.41 90 GLY A N 1
ATOM 666 C CA . GLY A 1 90 ? -13.996 9.650 48.177 1.00 63.41 90 GLY A CA 1
ATOM 667 C C . GLY A 1 90 ? -13.519 8.348 47.529 1.00 63.41 90 GLY A C 1
ATOM 668 O O . GLY A 1 90 ? -12.855 8.387 46.496 1.00 63.41 90 GLY A O 1
ATOM 669 N N . GLY A 1 91 ? -13.851 7.191 48.114 1.00 66.19 91 GLY A N 1
ATOM 670 C CA . GLY A 1 91 ? -13.633 5.894 47.488 1.00 66.19 91 GLY A CA 1
ATOM 671 C C . GLY A 1 91 ? -14.536 5.732 46.268 1.00 66.19 91 GLY A C 1
ATOM 672 O O . GLY A 1 91 ? -15.760 5.824 46.375 1.00 66.19 91 GLY A O 1
ATOM 673 N N . ASN A 1 92 ? -13.933 5.488 45.105 1.00 68.69 92 ASN A N 1
ATOM 674 C CA . ASN A 1 92 ? -14.677 5.212 43.886 1.00 68.69 92 ASN A CA 1
ATOM 675 C C . ASN A 1 92 ? -15.140 3.749 43.886 1.00 68.69 92 ASN A C 1
ATOM 677 O O . ASN A 1 92 ? -14.315 2.838 43.943 1.00 68.69 92 ASN A O 1
ATOM 681 N N . LEU A 1 93 ? -16.455 3.533 43.852 1.00 79.12 93 LEU A N 1
ATOM 682 C CA . LEU A 1 93 ? -17.047 2.194 43.742 1.00 79.12 93 LEU A CA 1
ATOM 683 C C . LEU A 1 93 ? -17.010 1.667 42.304 1.00 79.12 93 LEU A C 1
ATOM 685 O O . LEU A 1 93 ? -17.229 0.480 42.073 1.00 79.12 93 LEU A O 1
ATOM 689 N N . GLU A 1 94 ? -16.719 2.549 41.351 1.00 83.81 94 GLU A N 1
ATOM 690 C CA . GLU A 1 94 ? -16.520 2.214 39.955 1.00 83.81 94 GLU A CA 1
ATOM 691 C C . GLU A 1 94 ? -15.032 2.063 39.670 1.00 83.81 94 GLU A C 1
ATOM 693 O O . GLU A 1 94 ? -14.195 2.901 40.030 1.00 83.81 94 GLU A O 1
ATOM 698 N N . PHE A 1 95 ? -14.702 0.989 38.968 1.00 87.50 95 PHE A N 1
ATOM 699 C CA . PHE A 1 95 ? -13.375 0.821 38.412 1.00 87.50 95 PHE A CA 1
ATOM 700 C C . PHE A 1 95 ? -13.341 1.469 37.033 1.00 87.50 95 PHE A C 1
ATOM 702 O O . PHE A 1 95 ? -14.270 1.312 36.249 1.00 87.50 95 PHE A O 1
ATOM 709 N N . ASN A 1 96 ? -12.281 2.214 36.739 1.00 89.88 96 ASN A N 1
ATOM 710 C CA . ASN A 1 96 ? -12.202 3.031 35.539 1.00 89.88 96 ASN A CA 1
ATOM 711 C C . ASN A 1 96 ? -10.908 2.749 34.785 1.00 89.88 96 ASN A C 1
ATOM 713 O O . ASN A 1 96 ? -9.832 2.781 35.380 1.00 89.88 96 ASN A O 1
ATOM 717 N N . ILE A 1 97 ? -11.016 2.513 33.479 1.00 91.12 97 ILE A N 1
ATOM 718 C CA . ILE A 1 97 ? -9.870 2.373 32.577 1.00 91.12 97 ILE A CA 1
ATOM 719 C C . ILE A 1 97 ? -9.941 3.488 31.544 1.00 91.12 97 ILE A C 1
ATOM 721 O O . ILE A 1 97 ? -10.949 3.637 30.859 1.00 91.12 97 ILE A O 1
ATOM 725 N N . GLU A 1 98 ? -8.864 4.248 31.402 1.00 91.50 98 GLU A N 1
ATOM 726 C CA . GLU A 1 98 ? -8.718 5.195 30.303 1.00 91.50 98 GLU A CA 1
ATOM 727 C C . GLU A 1 98 ? -8.166 4.471 29.069 1.00 91.50 98 GLU A C 1
ATOM 729 O O . GLU A 1 98 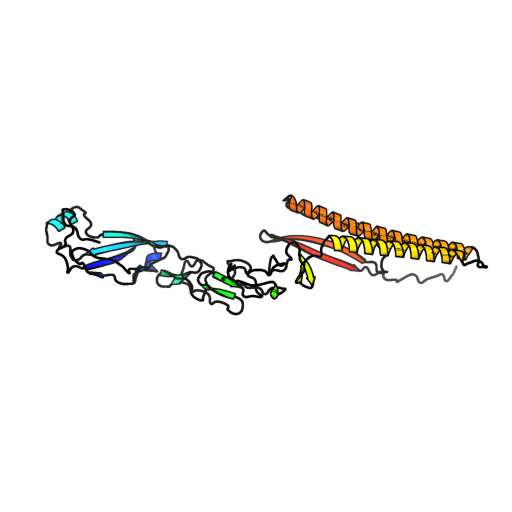? -7.179 3.735 29.149 1.00 91.50 98 GLU A O 1
ATOM 734 N N . ILE A 1 99 ? -8.829 4.653 27.931 1.00 92.12 99 ILE A N 1
ATOM 735 C CA . ILE A 1 99 ? -8.432 4.102 26.638 1.00 92.12 99 ILE A CA 1
ATOM 736 C C . ILE A 1 99 ? -8.238 5.238 25.639 1.00 92.12 99 ILE A C 1
ATOM 738 O O . ILE A 1 99 ? -8.983 6.213 25.631 1.00 92.12 99 ILE A O 1
ATOM 742 N N . ASN A 1 100 ? -7.253 5.088 24.759 1.00 91.31 100 ASN A N 1
ATOM 743 C CA . ASN A 1 100 ? -6.978 6.044 23.692 1.00 91.31 100 ASN A CA 1
ATOM 744 C C . ASN A 1 100 ? -7.207 5.352 22.351 1.00 91.31 100 ASN A C 1
ATOM 746 O O . ASN A 1 100 ? -6.498 4.396 22.023 1.00 91.31 100 ASN A O 1
ATOM 750 N N . LEU A 1 101 ? -8.199 5.807 21.584 1.00 91.62 101 LEU A N 1
ATOM 751 C CA . LEU A 1 101 ? -8.406 5.304 20.231 1.00 91.62 101 LEU A CA 1
ATOM 752 C C . LEU A 1 101 ? -7.376 5.936 19.298 1.00 91.62 101 LEU A C 1
ATOM 754 O O . LEU A 1 101 ? -7.127 7.139 19.347 1.00 91.62 101 LEU A O 1
ATOM 758 N N . ARG A 1 102 ? -6.781 5.127 18.420 1.00 93.56 102 ARG A N 1
ATOM 759 C CA . ARG A 1 102 ? -5.884 5.635 17.376 1.00 93.56 102 ARG A CA 1
ATOM 760 C C . ARG A 1 102 ? -6.669 6.312 16.257 1.00 93.56 102 ARG A C 1
ATOM 762 O O . ARG A 1 102 ? -7.857 6.057 16.076 1.00 93.56 102 ARG A O 1
ATOM 769 N N . GLU A 1 103 ? -5.980 7.139 15.484 1.00 94.06 103 GLU A N 1
ATOM 770 C CA . GLU A 1 103 ? -6.478 7.620 14.195 1.00 94.06 103 GLU A CA 1
ATOM 771 C C . GLU A 1 103 ? -6.565 6.465 13.180 1.00 94.06 103 GLU A C 1
ATOM 773 O O . GLU A 1 103 ? -5.861 5.451 13.304 1.00 94.06 103 GLU A O 1
ATOM 778 N N . CYS A 1 104 ? -7.412 6.614 12.158 1.00 95.31 104 CYS A N 1
ATOM 779 C CA . CYS A 1 104 ? -7.454 5.653 11.055 1.00 95.31 104 CYS A CA 1
ATOM 780 C C . CYS A 1 104 ? -6.134 5.676 10.276 1.00 95.31 104 CYS A C 1
ATOM 782 O O . CYS A 1 104 ? -5.511 6.726 10.122 1.00 95.31 104 CYS A O 1
ATOM 784 N N . GLU A 1 105 ? -5.707 4.523 9.771 1.00 96.56 105 GLU A N 1
ATOM 785 C CA . GLU A 1 105 ? -4.478 4.370 8.990 1.00 96.56 105 GLU A CA 1
ATOM 786 C C . GLU A 1 105 ? -4.762 4.344 7.481 1.00 96.56 105 GLU A C 1
ATOM 788 O O . GLU A 1 105 ? -5.885 4.119 7.026 1.00 96.56 105 GLU A O 1
ATOM 793 N N . VAL A 1 106 ? -3.727 4.569 6.664 1.00 96.69 106 VAL A N 1
ATOM 794 C CA . VAL A 1 106 ? -3.853 4.455 5.203 1.00 96.69 106 VAL A CA 1
ATOM 795 C C . VAL A 1 106 ? -4.205 3.014 4.836 1.00 96.69 106 VAL A C 1
ATOM 797 O O . VAL A 1 106 ? -3.502 2.073 5.205 1.00 96.69 106 VAL A O 1
ATOM 800 N N . GLY A 1 107 ? -5.277 2.844 4.065 1.00 96.44 107 GLY A N 1
ATOM 801 C CA . GLY A 1 107 ? -5.849 1.531 3.773 1.00 96.44 107 GLY A CA 1
ATOM 802 C C . GLY A 1 107 ? -7.057 1.174 4.636 1.00 96.44 107 GLY A C 1
ATOM 803 O O . GLY A 1 107 ? -7.643 0.111 4.445 1.00 96.44 107 GLY A O 1
ATOM 804 N N . GLU A 1 108 ? -7.458 2.046 5.552 1.00 97.31 108 GLU A N 1
ATOM 805 C CA . GLU A 1 108 ? -8.705 1.915 6.293 1.00 97.31 108 GLU A CA 1
ATOM 806 C C . GLU A 1 108 ? -9.751 2.905 5.777 1.00 97.31 108 GLU A C 1
ATOM 808 O O . GLU A 1 108 ? -9.423 3.978 5.264 1.00 97.31 108 GLU A O 1
ATOM 813 N N . GLN A 1 109 ? -11.019 2.528 5.917 1.00 95.69 109 GLN A N 1
ATOM 814 C CA . GLN A 1 109 ? -12.149 3.433 5.786 1.00 95.69 109 GLN A CA 1
ATOM 815 C C . GLN A 1 109 ? -12.585 3.945 7.155 1.00 95.69 109 GLN A C 1
ATOM 817 O O . GLN A 1 109 ? -12.656 3.177 8.119 1.00 95.69 109 GLN A O 1
ATOM 822 N N . PHE A 1 110 ? -12.921 5.230 7.214 1.00 95.06 110 PHE A N 1
ATOM 823 C CA . PHE A 1 110 ? -13.608 5.831 8.348 1.00 95.06 110 PHE A CA 1
ATOM 824 C C . PHE A 1 110 ? -15.110 5.624 8.133 1.00 95.06 110 PHE A C 1
ATOM 826 O O . PHE A 1 110 ? -15.705 6.180 7.216 1.00 95.06 110 PHE A O 1
ATOM 833 N N . THR A 1 111 ? -15.752 4.838 8.989 1.00 92.56 111 THR A N 1
ATOM 834 C CA . THR A 1 111 ? -17.201 4.593 8.911 1.00 92.56 111 THR A CA 1
ATOM 835 C C . THR A 1 111 ? -18.017 5.694 9.593 1.00 92.56 111 THR A C 1
ATOM 837 O O . THR A 1 111 ? -17.563 6.332 10.537 1.00 92.56 111 THR A O 1
ATOM 840 N N . VAL A 1 112 ? -19.279 5.861 9.198 1.00 88.56 112 VAL A N 1
ATOM 841 C CA . VAL A 1 112 ? -20.198 6.838 9.821 1.00 88.56 112 VAL A CA 1
ATOM 842 C C . VAL A 1 112 ? -20.400 6.644 11.333 1.00 88.56 112 VAL A C 1
ATOM 844 O O . VAL A 1 112 ? -20.828 7.570 12.007 1.00 88.56 112 VAL A O 1
ATOM 847 N N . VAL A 1 113 ? -20.070 5.465 11.874 1.00 85.81 113 VAL A N 1
ATOM 848 C CA . VAL A 1 113 ? -20.140 5.152 13.313 1.00 85.81 113 VAL A CA 1
ATOM 849 C C . VAL A 1 113 ? -18.835 5.452 14.069 1.00 85.81 113 VAL A C 1
ATOM 851 O O . VAL A 1 113 ? -18.701 5.077 15.227 1.00 85.81 113 VAL A O 1
ATOM 854 N N . GLY A 1 114 ? -17.843 6.086 13.432 1.00 88.12 114 GLY A N 1
ATOM 855 C CA . GLY A 1 114 ? -16.547 6.401 14.052 1.00 88.12 114 GLY A CA 1
ATOM 856 C C . GLY A 1 114 ? -15.513 5.273 13.982 1.00 88.12 114 GLY A C 1
ATOM 857 O O . GLY A 1 114 ? -14.401 5.418 14.467 1.00 88.12 114 GLY A O 1
ATOM 858 N N . LYS A 1 115 ? -15.829 4.133 13.364 1.00 91.38 115 LYS A N 1
ATOM 859 C CA . LYS A 1 115 ? -14.910 2.985 13.296 1.00 91.38 115 LYS A CA 1
ATOM 860 C C . LYS A 1 115 ? -13.923 3.115 12.142 1.00 91.38 115 LYS A C 1
ATOM 862 O O . LYS A 1 115 ? -14.346 3.394 11.019 1.00 91.38 115 LYS A O 1
ATOM 867 N N . CYS A 1 116 ? -12.658 2.789 12.393 1.00 94.62 116 CYS A N 1
ATOM 868 C CA . CYS A 1 116 ? -11.666 2.526 11.352 1.00 94.62 116 CYS A CA 1
ATOM 869 C C . CYS A 1 116 ? -11.730 1.049 10.944 1.00 94.62 116 CYS A C 1
ATOM 871 O O . CYS A 1 116 ? -11.562 0.161 11.782 1.00 94.62 116 CYS A O 1
ATOM 873 N N . GLN A 1 117 ? -11.988 0.771 9.667 1.00 94.50 117 GLN A N 1
ATOM 874 C CA . GLN A 1 117 ? -12.084 -0.595 9.149 1.00 94.50 117 GLN A CA 1
ATOM 875 C C . GLN A 1 117 ? -11.142 -0.795 7.966 1.00 94.50 117 GLN A C 1
ATOM 877 O O . GLN A 1 117 ? -11.169 -0.028 7.011 1.00 94.50 117 GLN A O 1
ATOM 882 N N . LEU A 1 118 ? -10.346 -1.863 7.990 1.00 96.62 118 LEU A N 1
ATOM 883 C CA . LEU A 1 118 ? -9.458 -2.206 6.881 1.00 96.62 118 LEU A CA 1
ATOM 884 C C . LEU A 1 118 ? -10.247 -2.477 5.590 1.00 96.62 118 LEU A C 1
ATOM 886 O O . LEU A 1 118 ? -11.198 -3.261 5.588 1.00 96.62 118 LEU A O 1
ATOM 890 N N . CYS A 1 119 ? -9.804 -1.889 4.478 1.00 96.50 119 CYS A N 1
ATOM 891 C CA . CYS A 1 119 ? -10.371 -2.155 3.159 1.00 96.50 119 CYS A CA 1
ATOM 892 C C . CYS A 1 119 ? -10.153 -3.622 2.748 1.00 96.50 119 CYS A C 1
ATOM 894 O O . CYS A 1 119 ? -9.016 -4.092 2.677 1.00 96.50 119 CYS A O 1
ATOM 896 N N . GLN A 1 120 ? -11.232 -4.347 2.442 1.00 95.31 120 GLN A N 1
ATOM 897 C CA . GLN A 1 120 ? -11.199 -5.744 1.993 1.00 95.31 120 GLN A CA 1
ATOM 898 C C . GLN A 1 120 ? -11.685 -5.842 0.545 1.00 95.31 120 GLN A C 1
ATOM 900 O O . GLN A 1 120 ? -12.780 -5.393 0.225 1.00 95.31 120 GLN A O 1
ATOM 905 N N . GLY A 1 121 ? -10.864 -6.388 -0.359 1.00 91.00 121 GLY A N 1
ATOM 906 C CA . GLY A 1 121 ? -11.172 -6.434 -1.803 1.00 91.00 121 GLY A CA 1
ATOM 907 C C . GLY A 1 121 ? -11.194 -5.063 -2.509 1.00 91.00 121 GLY A C 1
ATOM 908 O O . GLY A 1 121 ? -11.291 -4.995 -3.734 1.00 91.00 121 GLY A O 1
ATOM 909 N N . SER A 1 122 ? -11.056 -3.991 -1.739 1.00 95.38 122 SER A N 1
ATOM 910 C CA . SER A 1 122 ? -10.963 -2.582 -2.110 1.00 95.38 122 SER A CA 1
ATOM 911 C C . SER A 1 122 ? -9.645 -2.000 -1.585 1.00 95.38 122 SER A C 1
ATOM 913 O O . SER A 1 122 ? -8.814 -2.732 -1.032 1.00 95.38 122 SER A O 1
ATOM 915 N N . TYR A 1 123 ? -9.419 -0.700 -1.771 1.00 96.19 123 TYR A N 1
ATOM 916 C CA . TYR A 1 123 ? -8.222 -0.041 -1.255 1.00 96.19 123 TYR A CA 1
ATOM 917 C C . TYR A 1 123 ? -8.481 1.394 -0.787 1.00 96.19 123 TYR A C 1
ATOM 919 O O . TYR A 1 123 ? -9.470 2.015 -1.158 1.00 96.19 123 TYR A O 1
ATOM 927 N N . SER A 1 124 ? -7.555 1.933 0.005 1.00 96.81 124 SER A N 1
ATOM 928 C CA . SER A 1 124 ? -7.476 3.364 0.310 1.00 96.81 124 SER A CA 1
ATOM 929 C C . SER A 1 124 ? -6.011 3.804 0.309 1.00 96.81 124 SER A C 1
ATOM 931 O O . SER A 1 124 ? -5.154 3.123 0.875 1.00 96.81 124 SER A O 1
ATOM 933 N N . LEU A 1 125 ? -5.703 4.909 -0.379 1.00 95.62 125 LEU A N 1
ATOM 934 C CA . LEU A 1 125 ? -4.342 5.465 -0.492 1.00 95.62 125 LEU A CA 1
ATOM 935 C C . LEU A 1 125 ? -4.142 6.740 0.330 1.00 95.62 125 LEU A C 1
ATOM 937 O O . LEU A 1 125 ? -3.023 7.253 0.412 1.00 95.62 125 LEU A O 1
ATOM 941 N N . THR A 1 126 ? -5.211 7.242 0.937 1.00 94.94 126 THR A N 1
ATOM 942 C CA . THR A 1 126 ? -5.216 8.425 1.790 1.00 94.94 126 THR A CA 1
ATOM 943 C C . THR A 1 126 ? -5.648 8.039 3.198 1.00 94.94 126 THR A C 1
ATOM 945 O O . THR A 1 126 ? -6.343 7.048 3.416 1.00 94.94 126 THR A O 1
ATOM 948 N N . GLN A 1 127 ? -5.189 8.810 4.177 1.00 95.38 127 GLN A N 1
ATOM 949 C CA . GLN A 1 127 ? -5.673 8.683 5.541 1.00 95.38 127 GLN A CA 1
ATOM 950 C C . GLN A 1 127 ? -7.019 9.404 5.634 1.00 95.38 127 GLN A C 1
ATOM 952 O O . GLN A 1 127 ? -7.095 10.590 5.314 1.00 95.38 127 GLN A O 1
ATOM 957 N N . MET A 1 128 ? -8.073 8.696 6.031 1.00 94.06 128 MET A N 1
ATOM 958 C CA . MET A 1 128 ? -9.399 9.292 6.189 1.00 94.06 128 MET A CA 1
ATOM 959 C C . MET A 1 128 ? -9.527 9.922 7.576 1.00 94.06 128 MET A C 1
ATOM 961 O O . MET A 1 128 ? -9.394 9.232 8.582 1.00 94.06 128 MET A O 1
ATOM 965 N N . THR A 1 129 ? -9.794 11.226 7.618 1.00 91.75 129 THR A N 1
ATOM 966 C CA . THR A 1 129 ? -10.077 11.986 8.851 1.00 91.75 129 THR A CA 1
ATOM 967 C C . THR A 1 129 ? -11.571 12.218 9.073 1.00 91.75 129 THR A C 1
ATOM 969 O O . THR A 1 129 ? -11.976 12.667 10.142 1.00 91.75 129 THR A O 1
ATOM 972 N N . GLU A 1 130 ? -12.378 11.926 8.056 1.00 91.94 130 GLU A N 1
ATOM 973 C CA . GLU A 1 130 ? -13.830 12.065 8.019 1.00 91.94 130 GLU A CA 1
ATOM 974 C C . GLU A 1 130 ? -14.438 10.815 7.362 1.00 91.94 130 GLU A C 1
ATOM 976 O O . GLU A 1 130 ? -13.720 10.114 6.636 1.00 91.94 130 GLU A O 1
ATOM 981 N N . PRO A 1 131 ? -15.736 10.529 7.585 1.00 93.31 131 PRO A N 1
ATOM 982 C CA . PRO A 1 131 ? -16.408 9.373 7.021 1.00 93.31 131 PRO A CA 1
ATOM 983 C C . PRO A 1 131 ? -16.228 9.261 5.507 1.00 93.31 131 PRO A C 1
ATOM 985 O O . PRO A 1 131 ? -16.544 10.174 4.746 1.00 93.31 131 PRO A O 1
ATOM 988 N N . GLY A 1 132 ? -15.744 8.105 5.072 1.00 93.75 132 GLY A N 1
ATOM 989 C CA . GLY A 1 132 ? -15.417 7.813 3.686 1.00 93.75 132 GLY A CA 1
ATOM 990 C C . GLY A 1 132 ? -15.469 6.315 3.417 1.00 93.75 132 GLY A C 1
ATOM 991 O O . GLY A 1 132 ? -15.567 5.498 4.330 1.00 93.75 132 GLY A O 1
ATOM 992 N N . SER A 1 133 ? -15.423 5.941 2.142 1.00 94.69 133 SER A N 1
ATOM 993 C CA . SER A 1 133 ? -15.461 4.539 1.716 1.00 94.69 133 SER A CA 1
ATOM 994 C C . SER A 1 133 ? -14.228 4.186 0.898 1.00 94.69 133 SER A C 1
ATOM 996 O O . SER A 1 133 ? -13.640 5.043 0.236 1.00 94.69 133 SER A O 1
ATOM 998 N N . CYS A 1 134 ? -13.816 2.922 0.969 1.00 96.00 134 CYS A N 1
ATOM 999 C CA . CYS A 1 134 ? -12.702 2.421 0.174 1.00 96.00 134 CYS A CA 1
ATOM 1000 C C . CYS A 1 134 ? -13.002 2.499 -1.332 1.00 96.00 134 CYS A C 1
ATOM 1002 O O . CYS A 1 134 ? -14.116 2.221 -1.776 1.00 96.00 134 CYS A O 1
ATOM 1004 N N . GLU A 1 135 ? -11.975 2.777 -2.130 1.00 95.75 135 GLU A N 1
ATOM 1005 C CA . GLU A 1 135 ? -12.057 2.765 -3.587 1.00 95.75 135 GLU A CA 1
ATOM 1006 C C . GLU A 1 135 ? -12.157 1.330 -4.131 1.00 95.75 135 GLU A C 1
ATOM 1008 O O . GLU A 1 135 ? -11.512 0.390 -3.646 1.00 95.75 135 GLU A O 1
ATOM 1013 N N . VAL A 1 136 ? -12.960 1.157 -5.184 1.00 96.00 136 VAL A N 1
ATOM 1014 C CA . VAL A 1 136 ? -13.133 -0.132 -5.865 1.00 96.00 136 VAL A CA 1
ATOM 1015 C C . VAL A 1 136 ? -11.864 -0.492 -6.638 1.00 96.00 136 VAL A C 1
ATOM 1017 O O . VAL A 1 136 ? -11.312 0.322 -7.372 1.00 96.00 136 VAL A O 1
ATOM 1020 N N . CYS A 1 137 ? -11.413 -1.741 -6.513 1.00 95.75 137 CYS A N 1
ATOM 1021 C CA . CYS A 1 137 ? -10.200 -2.210 -7.177 1.00 95.75 137 CYS A CA 1
ATOM 1022 C C . CYS A 1 137 ? -10.342 -2.257 -8.718 1.00 95.75 137 CYS A C 1
ATOM 1024 O O . CYS A 1 137 ? -11.212 -2.985 -9.210 1.00 95.75 137 CYS A O 1
ATOM 1026 N N . PRO A 1 138 ? -9.469 -1.587 -9.503 1.00 95.81 138 PRO A N 1
ATOM 1027 C CA . PRO A 1 138 ? -9.494 -1.649 -10.965 1.00 95.81 138 PRO A CA 1
ATOM 1028 C C . PRO A 1 138 ? -8.865 -2.956 -11.477 1.00 95.81 138 PRO A C 1
ATOM 1030 O O . PRO A 1 138 ? -7.693 -3.003 -11.855 1.00 95.81 138 PRO A O 1
ATOM 1033 N N . LYS A 1 139 ? -9.668 -4.026 -11.504 1.00 95.25 139 LYS A N 1
ATOM 1034 C CA . LYS A 1 139 ? -9.233 -5.408 -11.797 1.00 95.25 139 LYS A CA 1
ATOM 1035 C C . LYS A 1 139 ? -8.613 -5.626 -13.181 1.00 95.25 139 LYS A C 1
ATOM 1037 O O . LYS A 1 139 ? -7.960 -6.639 -13.377 1.00 95.25 139 LYS A O 1
ATOM 1042 N N . GLU A 1 140 ? -8.812 -4.714 -14.129 1.00 95.50 140 GLU A N 1
ATOM 1043 C CA . GLU A 1 140 ? -8.222 -4.808 -15.474 1.00 95.50 140 GLU A CA 1
ATOM 1044 C C . GLU A 1 140 ? -6.735 -4.437 -15.505 1.00 95.50 140 GLU A C 1
ATOM 1046 O O . GLU A 1 140 ? -6.004 -4.871 -16.391 1.00 95.50 140 GLU A O 1
ATOM 1051 N N . LYS A 1 141 ? -6.280 -3.615 -14.550 1.00 95.94 141 LYS A N 1
ATOM 1052 C CA . LYS A 1 141 ? -4.923 -3.038 -14.546 1.00 95.94 141 LYS A CA 1
ATOM 1053 C C . LYS A 1 141 ? -4.172 -3.276 -13.243 1.00 95.94 141 LYS A C 1
ATOM 1055 O O . LYS A 1 141 ? -2.951 -3.131 -13.205 1.00 95.94 141 LYS A O 1
ATOM 1060 N N . ALA A 1 142 ? -4.881 -3.626 -12.171 1.00 96.50 142 ALA A N 1
ATOM 1061 C CA . ALA A 1 142 ? -4.317 -3.772 -10.841 1.00 96.50 142 ALA A CA 1
ATOM 1062 C C . ALA A 1 142 ? -4.928 -4.940 -10.064 1.00 96.50 142 ALA A C 1
ATOM 1064 O O . ALA A 1 142 ? -6.053 -5.380 -10.300 1.00 96.50 142 ALA A O 1
ATOM 1065 N N . LYS A 1 143 ? -4.170 -5.401 -9.073 1.00 95.06 143 LYS A N 1
ATOM 1066 C CA . LYS A 1 143 ? -4.581 -6.382 -8.075 1.00 95.06 143 LYS A CA 1
ATOM 1067 C C . LYS A 1 143 ? -4.524 -5.740 -6.693 1.00 95.06 143 LYS A C 1
ATOM 1069 O O . LYS A 1 143 ? -3.516 -5.136 -6.327 1.00 95.06 143 LYS A O 1
ATOM 1074 N N . CYS A 1 144 ? -5.591 -5.906 -5.917 1.00 95.19 144 CYS A N 1
ATOM 1075 C CA . CYS A 1 144 ? -5.689 -5.395 -4.552 1.00 95.19 144 CYS A CA 1
ATOM 1076 C C . CYS A 1 144 ? -5.640 -6.553 -3.557 1.00 95.19 144 CYS A C 1
ATOM 1078 O O . CYS A 1 144 ? -6.407 -7.507 -3.673 1.00 95.19 144 CYS A O 1
ATOM 1080 N N . LEU A 1 145 ? -4.745 -6.458 -2.576 1.00 93.31 145 LEU A N 1
ATOM 1081 C CA . LEU A 1 145 ? -4.636 -7.400 -1.456 1.00 93.31 145 LEU A CA 1
ATOM 1082 C C . LEU A 1 145 ? -5.335 -6.869 -0.187 1.00 93.31 145 LEU A C 1
ATOM 1084 O O . LEU A 1 145 ? -5.181 -7.449 0.884 1.00 93.31 145 LEU A O 1
ATOM 1088 N N . GLY A 1 146 ? -6.090 -5.772 -0.313 1.00 93.62 146 GLY A N 1
ATOM 1089 C CA . GLY A 1 146 ? -6.713 -5.043 0.791 1.00 93.62 146 GLY A CA 1
ATOM 1090 C C . GLY A 1 146 ? -5.818 -3.946 1.372 1.00 93.62 146 GLY A C 1
ATOM 1091 O O . GLY A 1 146 ? -4.633 -3.822 1.040 1.00 93.62 146 GLY A O 1
ATOM 1092 N N . GLY A 1 147 ? -6.388 -3.123 2.245 1.00 95.69 147 GLY A N 1
ATOM 1093 C CA . GLY A 1 147 ? -5.686 -1.998 2.849 1.00 95.69 147 GLY A CA 1
ATOM 1094 C C . GLY A 1 147 ? -5.198 -0.981 1.812 1.00 95.69 147 GLY A C 1
ATOM 1095 O O . GLY A 1 147 ? -5.928 -0.568 0.914 1.00 95.69 147 GLY A O 1
ATOM 1096 N N . ALA A 1 148 ? -3.921 -0.613 1.912 1.00 95.69 148 ALA A N 1
ATOM 1097 C CA . ALA A 1 148 ? -3.216 0.210 0.924 1.00 95.69 148 ALA A CA 1
ATOM 1098 C C . ALA A 1 148 ? -2.408 -0.624 -0.096 1.00 95.69 148 ALA A C 1
ATOM 1100 O O . ALA A 1 148 ? -1.655 -0.085 -0.913 1.00 95.69 148 ALA A O 1
ATOM 1101 N N . LYS A 1 149 ? -2.516 -1.961 -0.038 1.00 95.19 149 LYS A N 1
ATOM 1102 C CA . LYS A 1 149 ? -1.723 -2.897 -0.847 1.00 95.19 149 LYS A CA 1
ATOM 1103 C C . LYS A 1 149 ? -2.392 -3.136 -2.197 1.00 95.19 149 LYS A C 1
ATOM 1105 O O . LYS A 1 149 ? -3.010 -4.171 -2.442 1.00 95.19 149 LYS A O 1
ATOM 1110 N N . ILE A 1 150 ? -2.244 -2.156 -3.076 1.00 96.19 150 ILE A N 1
ATOM 1111 C CA . ILE A 1 150 ? -2.640 -2.231 -4.481 1.00 96.19 150 ILE A CA 1
ATOM 1112 C C . ILE A 1 150 ? -1.394 -2.196 -5.368 1.00 96.19 150 ILE A C 1
ATOM 1114 O O . ILE A 1 150 ? -0.503 -1.373 -5.161 1.00 96.19 150 ILE A O 1
ATOM 1118 N N . GLY A 1 151 ? -1.324 -3.072 -6.364 1.00 96.44 151 GLY A N 1
ATOM 1119 C CA . GLY A 1 151 ? -0.209 -3.106 -7.308 1.00 96.44 151 GLY A CA 1
ATOM 1120 C C . GLY A 1 151 ? -0.649 -3.439 -8.730 1.00 96.44 151 GLY A C 1
ATOM 1121 O O . GLY A 1 151 ? -1.758 -3.940 -8.919 1.00 96.44 151 GLY A O 1
ATOM 1122 N N . PRO A 1 152 ? 0.190 -3.137 -9.734 1.00 97.69 152 PRO A N 1
ATOM 1123 C CA . PRO A 1 152 ? -0.132 -3.373 -11.137 1.00 97.69 152 PRO A CA 1
ATOM 1124 C C . PRO A 1 152 ? -0.265 -4.865 -11.454 1.00 97.69 152 PRO A C 1
ATOM 1126 O O . PRO A 1 152 ? 0.393 -5.707 -10.839 1.00 97.69 152 PRO A O 1
ATOM 1129 N N . LEU A 1 153 ? -1.080 -5.183 -12.454 1.00 97.38 153 LEU A N 1
ATOM 1130 C CA . LEU A 1 1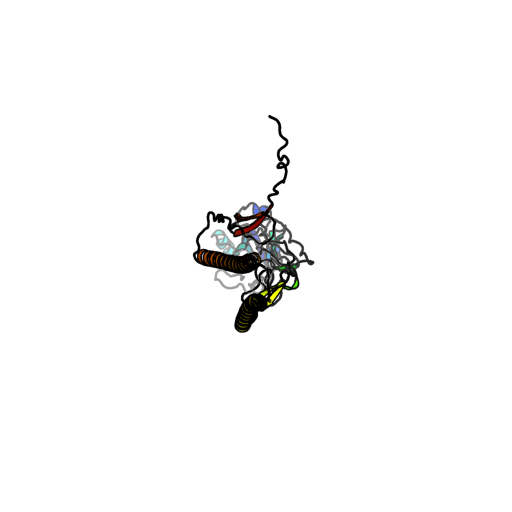53 ? -1.046 -6.478 -13.132 1.00 97.38 153 LEU A CA 1
ATOM 1131 C C . LEU A 1 153 ? 0.161 -6.570 -14.087 1.00 97.38 153 LEU A C 1
ATOM 1133 O O . LEU A 1 153 ? 0.760 -5.539 -14.407 1.00 97.38 153 LEU A O 1
ATOM 1137 N N . PRO A 1 154 ? 0.534 -7.780 -14.547 1.00 97.44 154 PRO A N 1
ATOM 1138 C CA . PRO A 1 154 ? 1.522 -7.934 -15.614 1.00 97.44 154 PRO A CA 1
ATOM 1139 C C . PRO A 1 154 ? 1.185 -7.051 -16.827 1.00 97.44 154 PRO A C 1
ATOM 1141 O O . PRO A 1 154 ? 0.015 -6.887 -17.168 1.00 97.44 154 PRO A O 1
ATOM 1144 N N . GLY A 1 155 ? 2.199 -6.445 -17.445 1.00 97.00 155 GLY A N 1
ATOM 1145 C CA . GLY A 1 155 ? 2.047 -5.452 -18.515 1.00 97.00 155 GLY A CA 1
ATOM 1146 C C . GLY A 1 155 ? 1.841 -4.008 -18.040 1.00 97.00 155 GLY A C 1
ATOM 1147 O O . GLY A 1 155 ? 1.956 -3.082 -18.844 1.00 97.00 155 GLY A O 1
ATOM 1148 N N . TYR A 1 156 ? 1.595 -3.788 -16.745 1.00 97.75 156 TYR A N 1
ATOM 1149 C CA . TYR A 1 156 ? 1.387 -2.464 -16.158 1.00 97.75 156 TYR A CA 1
ATOM 1150 C C . TYR A 1 156 ? 2.454 -2.109 -15.125 1.00 97.75 156 TYR A C 1
ATOM 1152 O O . TYR A 1 156 ? 3.107 -2.959 -14.519 1.00 97.75 156 TYR A O 1
ATOM 1160 N N . TRP A 1 157 ? 2.584 -0.810 -14.877 1.00 96.69 157 TRP A N 1
ATOM 1161 C CA . TRP A 1 157 ? 3.505 -0.244 -13.904 1.00 96.69 157 TRP A CA 1
ATOM 1162 C C . TRP A 1 157 ? 2.850 0.899 -13.132 1.00 96.69 157 TRP A C 1
ATOM 1164 O O . TRP A 1 157 ? 1.987 1.620 -13.648 1.00 96.69 157 TRP A O 1
ATOM 1174 N N . ARG A 1 158 ? 3.264 1.073 -11.875 1.00 96.44 158 ARG A N 1
ATOM 1175 C CA . ARG A 1 158 ? 2.700 2.070 -10.962 1.00 96.44 158 ARG A CA 1
ATOM 1176 C C . ARG A 1 158 ? 3.767 3.073 -10.534 1.00 96.44 158 ARG A C 1
ATOM 1178 O O . ARG A 1 158 ? 4.824 2.701 -10.033 1.00 96.44 158 ARG A O 1
ATOM 1185 N N . ARG A 1 159 ? 3.452 4.369 -10.664 1.00 93.38 159 ARG A N 1
ATOM 1186 C CA . ARG A 1 159 ? 4.398 5.474 -10.414 1.00 93.38 159 ARG A CA 1
ATOM 1187 C C . ARG A 1 159 ? 4.932 5.529 -8.994 1.00 93.38 159 ARG A C 1
ATOM 1189 O O . ARG A 1 159 ? 6.123 5.744 -8.788 1.00 93.38 159 ARG A O 1
ATOM 1196 N N . ASN A 1 160 ? 4.033 5.459 -8.027 1.00 93.62 160 ASN A N 1
ATOM 1197 C CA . ASN A 1 160 ? 4.358 5.532 -6.612 1.00 93.62 160 ASN A CA 1
ATOM 1198 C C . ASN A 1 160 ? 3.244 4.872 -5.785 1.00 93.62 160 ASN A C 1
ATOM 1200 O O . ASN A 1 160 ? 2.168 4.555 -6.298 1.00 93.62 160 ASN A O 1
ATOM 1204 N N . ASN A 1 161 ? 3.492 4.711 -4.487 1.00 94.31 161 ASN A N 1
ATOM 1205 C CA . ASN A 1 161 ? 2.574 4.074 -3.542 1.00 94.31 161 ASN A CA 1
ATOM 1206 C C . ASN A 1 161 ? 1.312 4.898 -3.211 1.00 94.31 161 ASN A C 1
ATOM 1208 O O . ASN A 1 161 ? 0.394 4.345 -2.611 1.00 94.31 161 ASN A O 1
ATOM 1212 N N . LYS A 1 162 ? 1.236 6.171 -3.626 1.00 93.69 162 LYS A N 1
ATOM 1213 C CA . LYS A 1 162 ? 0.078 7.066 -3.422 1.00 93.69 162 LYS A CA 1
ATOM 1214 C C . LYS A 1 162 ? -0.815 7.207 -4.657 1.00 93.69 162 LYS A C 1
ATOM 1216 O O . LYS A 1 162 ? -1.951 7.640 -4.547 1.00 93.69 162 LYS A O 1
ATOM 1221 N N . SER A 1 163 ? -0.314 6.856 -5.839 1.00 93.25 163 SER A N 1
ATOM 1222 C CA . SER A 1 163 ? -1.047 6.962 -7.102 1.00 93.25 163 SER A CA 1
ATOM 1223 C C . SER A 1 163 ? -1.970 5.764 -7.305 1.00 93.25 163 SER A C 1
ATOM 1225 O O . SER A 1 163 ? -1.531 4.630 -7.128 1.00 93.25 163 SER A O 1
ATOM 1227 N N . ASN A 1 164 ? -3.215 5.992 -7.718 1.00 92.69 164 ASN A N 1
ATOM 1228 C CA . ASN A 1 164 ? -4.139 4.949 -8.192 1.00 92.69 164 ASN A CA 1
ATOM 1229 C C . ASN A 1 164 ? -4.088 4.769 -9.725 1.00 92.69 164 ASN A C 1
ATOM 1231 O O . ASN A 1 164 ? -4.873 4.022 -10.301 1.00 92.69 164 ASN A O 1
ATOM 1235 N N . SER A 1 165 ? -3.153 5.451 -10.394 1.00 92.69 165 SER A N 1
ATOM 1236 C CA . SER A 1 165 ? -2.963 5.382 -11.840 1.00 92.69 165 SER A CA 1
ATOM 1237 C C . SER A 1 165 ? -1.943 4.305 -12.210 1.00 92.69 165 SER A C 1
ATOM 1239 O O . SER A 1 165 ? -0.817 4.295 -11.704 1.00 92.69 165 SER A O 1
ATOM 1241 N N . PHE A 1 166 ? -2.349 3.425 -13.123 1.00 96.44 166 PHE A N 1
ATOM 1242 C CA . PHE A 1 166 ? -1.542 2.337 -13.667 1.00 96.44 166 PHE A CA 1
ATOM 1243 C C . PHE A 1 166 ? -1.308 2.594 -15.151 1.00 96.44 166 PHE A C 1
ATOM 1245 O O . PHE A 1 166 ? -2.261 2.703 -15.928 1.00 96.44 166 PHE A O 1
ATOM 1252 N N . THR A 1 167 ? -0.043 2.717 -15.540 1.00 96.50 167 THR A N 1
ATOM 1253 C CA . THR A 1 167 ? 0.356 2.952 -16.931 1.00 96.50 167 THR A CA 1
ATOM 1254 C C . THR A 1 167 ? 0.813 1.634 -17.540 1.00 96.50 167 THR A C 1
ATOM 1256 O O . THR A 1 167 ? 1.573 0.898 -16.914 1.00 96.50 167 THR A O 1
ATOM 1259 N N . GLN A 1 168 ? 0.345 1.336 -18.749 1.00 97.06 168 GLN A N 1
ATOM 1260 C CA . GLN A 1 168 ? 0.839 0.212 -19.539 1.00 97.06 168 GLN A CA 1
ATOM 1261 C C . GLN A 1 168 ? 2.313 0.433 -19.895 1.00 97.06 168 GLN A C 1
ATOM 1263 O O . GLN A 1 168 ? 2.746 1.565 -20.134 1.00 97.06 168 GLN A O 1
ATOM 1268 N N . CYS A 1 169 ? 3.088 -0.643 -19.889 1.00 96.62 169 CYS A N 1
ATOM 1269 C CA . CYS A 1 169 ? 4.506 -0.591 -20.206 1.00 96.62 169 CYS A CA 1
ATOM 1270 C C . CYS A 1 169 ? 4.747 -0.549 -21.713 1.00 96.62 169 CYS A C 1
ATOM 1272 O O . CYS A 1 169 ? 3.955 -1.064 -22.494 1.00 96.62 169 CYS A O 1
ATOM 1274 N N . LEU A 1 170 ? 5.862 0.066 -22.114 1.00 95.44 170 LEU A N 1
ATOM 1275 C CA . LEU A 1 170 ? 6.229 0.214 -23.529 1.00 95.44 170 LEU A CA 1
ATOM 1276 C C . LEU A 1 170 ? 6.528 -1.143 -24.175 1.00 95.44 170 LEU A C 1
ATOM 1278 O O . LEU A 1 170 ? 6.188 -1.376 -25.329 1.00 95.44 170 LEU A O 1
ATOM 1282 N N . TYR A 1 171 ? 7.115 -2.047 -23.391 1.00 95.69 171 TYR A N 1
ATOM 1283 C CA . TYR A 1 171 ? 7.196 -3.465 -23.694 1.00 95.69 171 TYR A CA 1
ATOM 1284 C C . TYR A 1 171 ? 6.485 -4.229 -22.576 1.00 95.69 171 TYR A C 1
ATOM 1286 O O . TYR A 1 171 ? 6.981 -4.297 -21.453 1.00 95.69 171 TYR A O 1
ATOM 1294 N N . GLU A 1 172 ? 5.298 -4.769 -22.855 1.00 95.69 172 GLU A N 1
ATOM 1295 C CA . GLU A 1 172 ? 4.427 -5.360 -21.827 1.00 95.69 172 GLU A CA 1
ATOM 1296 C C . GLU A 1 172 ? 5.114 -6.480 -21.039 1.00 95.69 172 GLU A C 1
ATOM 1298 O O . GLU A 1 172 ? 5.023 -6.524 -19.813 1.00 95.69 172 GLU A O 1
ATOM 1303 N N . LEU A 1 173 ? 5.878 -7.334 -21.728 1.00 95.50 173 LEU A N 1
ATOM 1304 C CA . LEU A 1 173 ? 6.588 -8.456 -21.112 1.00 95.50 173 LEU A CA 1
ATOM 1305 C C . LEU A 1 173 ? 7.721 -8.014 -20.170 1.00 95.50 173 LEU A C 1
ATOM 1307 O O . LEU A 1 173 ? 8.161 -8.815 -19.346 1.00 95.50 173 LEU A O 1
ATOM 1311 N N . ALA A 1 174 ? 8.182 -6.758 -20.248 1.00 97.00 174 ALA A N 1
ATOM 1312 C CA . ALA A 1 174 ? 9.138 -6.219 -19.280 1.00 97.00 174 ALA A CA 1
ATOM 1313 C C . ALA A 1 174 ? 8.511 -6.000 -17.901 1.00 97.00 174 ALA A C 1
ATOM 1315 O O . ALA A 1 174 ? 9.225 -6.041 -16.905 1.00 97.00 174 ALA A O 1
ATOM 1316 N N . CYS A 1 175 ? 7.202 -5.758 -17.824 1.00 97.88 175 CYS A N 1
ATOM 1317 C CA . CYS A 1 175 ? 6.510 -5.483 -16.573 1.00 97.88 175 CYS A CA 1
ATOM 1318 C C . CYS A 1 175 ? 5.831 -6.742 -16.051 1.00 97.88 175 CYS A C 1
ATOM 1320 O O . CYS A 1 175 ? 4.774 -7.150 -16.524 1.00 97.88 175 CYS A O 1
ATOM 1322 N N . LEU A 1 176 ? 6.413 -7.336 -15.016 1.00 97.31 176 LEU A N 1
ATOM 1323 C CA . LEU A 1 176 ? 5.854 -8.513 -14.355 1.00 97.31 176 LEU A CA 1
ATOM 1324 C C . LEU A 1 176 ? 4.662 -8.160 -13.455 1.00 97.31 176 LEU A C 1
ATOM 1326 O O . LEU A 1 176 ? 3.867 -9.031 -13.112 1.00 97.31 176 LEU A O 1
ATOM 1330 N N . GLY A 1 177 ? 4.520 -6.887 -13.079 1.00 96.38 177 GLY A N 1
ATOM 1331 C CA . GLY A 1 177 ? 3.490 -6.431 -12.150 1.00 96.38 177 GLY A CA 1
ATOM 1332 C C . GLY A 1 177 ? 3.800 -6.817 -10.698 1.00 96.38 177 GLY A C 1
ATOM 1333 O O . GLY A 1 177 ? 4.955 -7.030 -10.327 1.00 96.38 177 GLY A O 1
ATOM 1334 N N . MET A 1 178 ? 2.777 -6.866 -9.846 1.00 96.06 178 MET A N 1
ATOM 1335 C CA . MET A 1 178 ? 2.894 -7.248 -8.436 1.00 96.06 178 MET A CA 1
ATOM 1336 C C . MET A 1 178 ? 2.767 -8.771 -8.276 1.00 96.06 178 MET A C 1
ATOM 1338 O O . MET A 1 178 ? 1.658 -9.302 -8.167 1.00 96.06 178 MET A O 1
ATOM 1342 N N . ILE A 1 179 ? 3.908 -9.467 -8.244 1.00 94.56 179 ILE A N 1
ATOM 1343 C CA . ILE A 1 179 ? 3.978 -10.935 -8.155 1.00 94.56 179 ILE A CA 1
ATOM 1344 C C . ILE A 1 179 ? 4.661 -11.438 -6.864 1.00 94.56 179 ILE A C 1
ATOM 1346 O O . ILE A 1 179 ? 5.549 -10.766 -6.329 1.00 94.56 179 ILE A O 1
ATOM 1350 N N . PRO A 1 180 ? 4.282 -12.624 -6.344 1.00 93.69 180 PRO A N 1
ATOM 1351 C CA . PRO A 1 180 ? 4.988 -13.277 -5.240 1.00 93.69 180 PRO A CA 1
ATOM 1352 C C . PRO A 1 180 ? 6.416 -13.705 -5.630 1.00 93.69 180 PRO A C 1
ATOM 1354 O O . PRO A 1 180 ? 6.662 -13.980 -6.804 1.00 93.69 180 PRO A O 1
ATOM 1357 N N . PRO A 1 181 ? 7.356 -13.829 -4.670 1.00 93.12 181 PRO A N 1
ATOM 1358 C CA . PRO A 1 181 ? 7.190 -13.643 -3.222 1.00 93.12 181 PRO A CA 1
ATOM 1359 C C . PRO A 1 181 ? 7.287 -12.182 -2.758 1.00 93.12 181 PRO A C 1
ATOM 1361 O O . PRO A 1 181 ? 6.863 -11.863 -1.651 1.00 93.12 181 PRO A O 1
ATOM 1364 N N . LYS A 1 182 ? 7.833 -11.288 -3.585 1.00 92.81 182 LYS A N 1
ATOM 1365 C CA . LYS A 1 182 ? 8.137 -9.907 -3.189 1.00 92.81 182 LYS A CA 1
ATOM 1366 C C . LYS A 1 182 ? 6.898 -9.017 -3.078 1.00 92.81 182 LYS A C 1
ATOM 1368 O O . LYS A 1 182 ? 6.861 -8.158 -2.204 1.00 92.81 182 LYS A O 1
ATOM 1373 N N . ASN A 1 183 ? 5.886 -9.224 -3.929 1.00 93.75 183 ASN A N 1
ATOM 1374 C CA . ASN A 1 183 ? 4.646 -8.437 -3.965 1.00 93.75 183 ASN A CA 1
ATOM 1375 C C . ASN A 1 183 ? 4.895 -6.916 -3.956 1.00 93.75 183 ASN A C 1
ATOM 1377 O O . ASN A 1 183 ? 4.259 -6.169 -3.208 1.00 93.75 183 ASN A O 1
ATOM 1381 N N . ASN A 1 184 ? 5.825 -6.444 -4.791 1.00 95.19 184 ASN A N 1
ATOM 1382 C CA . ASN A 1 184 ? 6.113 -5.020 -4.906 1.00 95.19 184 ASN A CA 1
ATOM 1383 C C . ASN A 1 184 ? 4.902 -4.254 -5.468 1.00 95.19 184 ASN A C 1
ATOM 1385 O O . ASN A 1 184 ? 4.502 -4.453 -6.615 1.00 95.19 184 ASN A O 1
ATOM 1389 N N . ILE A 1 185 ? 4.356 -3.325 -4.679 1.00 95.12 185 ILE A N 1
ATOM 1390 C CA . ILE A 1 185 ? 3.194 -2.501 -5.045 1.00 95.12 185 ILE A CA 1
ATOM 1391 C C . ILE A 1 185 ? 3.448 -1.560 -6.232 1.00 95.12 185 ILE A C 1
ATOM 1393 O O . ILE A 1 185 ? 2.492 -1.074 -6.834 1.00 95.12 185 ILE A O 1
ATOM 1397 N N . LEU A 1 186 ? 4.712 -1.288 -6.576 1.00 95.31 186 LEU A N 1
ATOM 1398 C CA . LEU A 1 186 ? 5.073 -0.501 -7.762 1.00 95.31 186 LEU A CA 1
ATOM 1399 C C . LEU A 1 186 ? 5.116 -1.343 -9.048 1.00 95.31 186 LEU A C 1
ATOM 1401 O O . LEU A 1 186 ? 5.023 -0.795 -10.146 1.00 95.31 186 LEU A O 1
ATOM 1405 N N . GLY A 1 187 ? 5.201 -2.666 -8.903 1.00 95.12 187 GLY A N 1
ATOM 1406 C CA . GLY A 1 187 ? 5.469 -3.613 -9.978 1.00 95.12 187 GLY A CA 1
ATOM 1407 C C . GLY A 1 187 ? 6.943 -4.007 -10.062 1.00 95.12 187 GLY A C 1
ATOM 1408 O O . GLY A 1 187 ? 7.833 -3.258 -9.654 1.00 95.12 187 GLY A O 1
ATOM 1409 N N . GLU A 1 188 ? 7.193 -5.207 -10.575 1.00 96.69 188 GLU A N 1
ATOM 1410 C CA . GLU A 1 188 ? 8.536 -5.727 -10.833 1.00 96.69 188 GLU A CA 1
ATOM 1411 C C . GLU A 1 188 ? 8.862 -5.735 -12.320 1.00 96.69 188 GLU A C 1
ATOM 1413 O O . GLU A 1 188 ? 7.976 -5.898 -13.162 1.00 96.69 188 GLU A O 1
ATOM 1418 N N . CYS A 1 189 ? 10.148 -5.584 -12.623 1.00 96.94 189 CYS A N 1
ATOM 1419 C CA . CYS A 1 189 ? 10.664 -5.688 -13.977 1.00 96.94 189 CYS A CA 1
ATOM 1420 C C . CYS A 1 189 ? 11.214 -7.092 -14.244 1.00 96.94 189 CYS A C 1
ATOM 1422 O O . CYS A 1 189 ? 11.750 -7.749 -13.347 1.00 96.94 189 CYS A O 1
ATOM 1424 N N . LEU A 1 190 ? 11.090 -7.542 -15.490 1.00 97.12 190 LEU A N 1
ATOM 1425 C CA . LEU A 1 190 ? 11.756 -8.733 -15.993 1.00 97.12 190 LEU A CA 1
ATOM 1426 C C . LEU A 1 190 ? 13.275 -8.528 -15.934 1.00 97.12 190 LEU A C 1
ATOM 1428 O O . LEU A 1 190 ? 13.773 -7.423 -16.135 1.00 97.12 190 LEU A O 1
ATOM 1432 N N . LYS A 1 191 ? 14.025 -9.604 -15.688 1.00 96.56 191 LYS A N 1
ATOM 1433 C CA . LYS A 1 191 ? 15.492 -9.559 -15.667 1.00 96.56 191 LYS A CA 1
ATOM 1434 C C . LYS A 1 191 ? 16.043 -8.942 -16.958 1.00 96.56 191 LYS A C 1
ATOM 1436 O O . LYS A 1 191 ? 15.634 -9.336 -18.049 1.00 96.56 191 LYS A O 1
ATOM 1441 N N . GLY A 1 192 ? 16.995 -8.023 -16.821 1.00 96.38 192 GLY A N 1
ATOM 1442 C CA . GLY A 1 192 ? 17.537 -7.240 -17.928 1.00 96.38 192 GLY A CA 1
ATOM 1443 C C . GLY A 1 192 ? 16.841 -5.894 -18.140 1.00 96.38 192 GLY A C 1
ATOM 1444 O O . GLY A 1 192 ? 17.371 -5.077 -18.889 1.00 96.38 192 GLY A O 1
ATOM 1445 N N . TYR A 1 193 ? 15.718 -5.636 -17.461 1.00 97.44 193 TYR A N 1
ATOM 1446 C CA . TYR A 1 193 ? 14.942 -4.397 -17.534 1.00 97.44 193 TYR A CA 1
ATOM 1447 C C . TYR A 1 193 ? 14.883 -3.701 -16.170 1.00 97.44 193 TYR A C 1
ATOM 1449 O O . TYR A 1 193 ? 14.766 -4.343 -15.131 1.00 97.44 193 TYR A O 1
ATOM 1457 N N . GLN A 1 194 ? 14.909 -2.373 -16.167 1.00 96.31 194 GLN A N 1
ATOM 1458 C CA . GLN A 1 194 ? 14.856 -1.530 -14.977 1.00 96.31 194 GLN A CA 1
ATOM 1459 C C . GLN A 1 194 ? 14.226 -0.162 -15.282 1.00 96.31 194 GLN A C 1
ATOM 1461 O O . GLN A 1 194 ? 13.896 0.169 -16.422 1.00 96.31 194 GLN A O 1
ATOM 1466 N N . GLY A 1 195 ? 14.069 0.658 -14.242 1.00 94.25 195 GLY A N 1
ATOM 1467 C CA . GLY A 1 195 ? 13.615 2.041 -14.371 1.00 94.25 195 GLY A CA 1
ATOM 1468 C C . GLY A 1 195 ? 12.097 2.200 -14.492 1.00 94.25 195 GLY A C 1
ATOM 1469 O O . GLY A 1 195 ? 11.308 1.334 -14.112 1.00 94.25 195 GLY A O 1
ATOM 1470 N N . ILE A 1 196 ? 11.680 3.372 -14.973 1.00 94.44 196 ILE A N 1
ATOM 1471 C CA . ILE A 1 196 ? 10.265 3.732 -15.131 1.00 94.44 196 ILE A CA 1
ATOM 1472 C C . ILE A 1 196 ? 9.675 2.925 -16.292 1.00 94.44 196 ILE A C 1
ATOM 1474 O O . ILE A 1 196 ? 10.274 2.870 -17.363 1.00 94.44 196 ILE A O 1
ATOM 1478 N N . LEU A 1 197 ? 8.506 2.307 -16.079 1.00 95.75 197 LEU A N 1
ATOM 1479 C CA . LEU A 1 197 ? 7.860 1.399 -17.044 1.00 95.75 197 LEU A CA 1
ATOM 1480 C C . LEU A 1 197 ? 8.745 0.216 -17.478 1.00 95.75 197 LEU A C 1
ATOM 1482 O O . LEU A 1 197 ? 8.498 -0.362 -18.535 1.00 95.75 197 LEU A O 1
ATOM 1486 N N . CYS A 1 198 ? 9.786 -0.110 -16.701 1.00 96.56 198 CYS A N 1
ATOM 1487 C CA . CYS A 1 198 ? 10.788 -1.112 -17.061 1.00 96.56 198 CYS A CA 1
ATOM 1488 C C . CYS A 1 198 ? 11.396 -0.874 -18.458 1.00 96.56 198 CYS A C 1
ATOM 1490 O O . CYS A 1 198 ? 11.656 -1.817 -19.195 1.00 96.56 198 CYS A O 1
ATOM 1492 N N . ALA A 1 199 ? 11.568 0.392 -18.851 1.00 95.50 199 ALA A N 1
ATOM 1493 C CA . ALA A 1 199 ? 11.967 0.768 -20.208 1.00 95.50 199 ALA A CA 1
ATOM 1494 C C . ALA A 1 199 ? 13.490 0.866 -20.414 1.00 95.50 199 ALA A C 1
ATOM 1496 O O . ALA A 1 199 ? 13.954 1.024 -21.551 1.00 95.50 199 ALA A O 1
ATOM 1497 N N . ASP A 1 200 ? 14.276 0.815 -19.340 1.00 95.50 200 ASP A N 1
ATOM 1498 C CA . ASP A 1 200 ? 15.733 0.909 -19.390 1.00 95.50 200 ASP A CA 1
ATOM 1499 C C . ASP A 1 200 ? 16.364 -0.471 -19.227 1.00 95.50 200 ASP A C 1
ATOM 1501 O O . ASP A 1 200 ? 15.833 -1.321 -18.521 1.00 95.50 200 ASP A O 1
ATOM 1505 N N . CYS A 1 201 ? 17.513 -0.702 -19.860 1.00 96.25 201 CYS A N 1
ATOM 1506 C CA . CYS A 1 201 ? 18.218 -1.971 -19.712 1.00 96.25 201 CYS A CA 1
ATOM 1507 C C . CYS A 1 201 ? 19.100 -1.963 -18.462 1.00 96.25 201 CYS A C 1
ATOM 1509 O O . CYS A 1 201 ? 19.743 -0.958 -18.142 1.00 96.25 201 CYS A O 1
ATOM 1511 N N . GLU A 1 202 ? 19.126 -3.086 -17.751 1.00 97.12 202 GLU A N 1
ATOM 1512 C CA . GLU A 1 202 ? 20.054 -3.326 -16.646 1.00 97.12 202 GLU A CA 1
ATOM 1513 C C . GLU A 1 202 ? 21.503 -3.406 -17.142 1.00 97.12 202 GLU A C 1
ATOM 1515 O O . GLU A 1 202 ? 21.783 -3.626 -18.323 1.00 97.12 202 GLU A O 1
ATOM 1520 N N . VAL A 1 203 ? 22.456 -3.244 -16.224 1.00 94.00 203 VAL A N 1
ATOM 1521 C CA . VAL A 1 203 ? 23.879 -3.394 -16.548 1.00 94.00 203 VAL A CA 1
ATOM 1522 C C . VAL A 1 203 ? 24.143 -4.807 -17.080 1.00 94.00 203 VAL A C 1
ATOM 1524 O O . VAL A 1 203 ? 23.749 -5.796 -16.468 1.00 94.00 203 VAL A O 1
ATOM 1527 N N . GLY A 1 204 ? 24.828 -4.894 -18.222 1.00 92.62 204 GLY A N 1
ATOM 1528 C CA . GLY A 1 204 ? 25.055 -6.155 -18.937 1.00 92.62 204 GLY A CA 1
ATOM 1529 C C . GLY A 1 204 ? 24.016 -6.455 -20.020 1.00 92.62 204 GLY A C 1
ATOM 1530 O O . GLY A 1 204 ? 24.175 -7.444 -20.731 1.00 92.62 204 GLY A O 1
ATOM 1531 N N . PHE A 1 205 ? 23.006 -5.596 -20.184 1.00 95.31 205 PHE A N 1
ATOM 1532 C CA . PHE A 1 205 ? 22.029 -5.651 -21.266 1.00 95.31 205 PHE A CA 1
ATOM 1533 C C . PHE A 1 205 ? 22.070 -4.370 -22.114 1.00 95.31 205 PHE A C 1
ATOM 1535 O O . PHE A 1 205 ? 22.419 -3.291 -21.632 1.00 95.31 205 PHE A O 1
ATOM 1542 N N . SER A 1 206 ? 21.700 -4.482 -23.387 1.00 92.75 206 SER A N 1
ATOM 1543 C CA . SER A 1 206 ? 21.583 -3.367 -24.330 1.00 92.75 206 SER A CA 1
ATOM 1544 C C . SER A 1 206 ? 20.291 -3.465 -25.131 1.00 92.75 206 SER A C 1
ATOM 1546 O O . SER A 1 206 ? 19.740 -4.551 -25.288 1.00 92.75 206 SER A O 1
ATOM 1548 N N . ARG A 1 207 ? 19.809 -2.334 -25.652 1.00 92.31 207 ARG A N 1
ATOM 1549 C CA . ARG A 1 207 ? 18.613 -2.315 -26.501 1.00 92.31 207 ARG A CA 1
ATOM 1550 C C . ARG A 1 207 ? 18.904 -3.000 -27.837 1.00 92.31 207 ARG A C 1
ATOM 1552 O O . ARG A 1 207 ? 19.838 -2.594 -28.522 1.00 92.31 207 ARG A O 1
ATOM 1559 N N . ASP A 1 208 ? 18.107 -4.011 -28.169 1.00 86.00 208 ASP A N 1
ATOM 1560 C CA . ASP A 1 208 ? 18.180 -4.762 -29.433 1.00 86.00 208 ASP A CA 1
ATOM 1561 C C . ASP A 1 208 ? 17.146 -4.253 -30.448 1.00 86.00 208 ASP A C 1
ATOM 1563 O O . ASP A 1 208 ? 17.463 -4.041 -31.612 1.00 86.00 208 ASP A O 1
ATOM 1567 N N . ASN A 1 209 ? 15.928 -3.977 -29.964 1.00 85.31 209 ASN A N 1
ATOM 1568 C CA . ASN A 1 209 ? 14.786 -3.435 -30.711 1.00 85.31 209 ASN A CA 1
ATOM 1569 C C . ASN A 1 209 ? 14.091 -2.326 -29.893 1.00 85.31 209 ASN A C 1
ATOM 1571 O O . ASN A 1 209 ? 14.603 -1.884 -28.858 1.00 85.31 209 ASN A O 1
ATOM 1575 N N . ASP A 1 210 ? 12.897 -1.906 -30.323 1.00 86.31 210 ASP A N 1
ATOM 1576 C CA . ASP A 1 210 ? 12.031 -0.977 -29.592 1.00 86.31 210 ASP A CA 1
ATOM 1577 C C . ASP A 1 210 ? 11.743 -1.486 -28.175 1.00 86.31 210 ASP A C 1
ATOM 1579 O O . ASP A 1 210 ? 10.980 -2.426 -27.959 1.00 86.31 210 ASP A O 1
ATOM 1583 N N . TYR A 1 211 ? 12.396 -0.857 -27.197 1.00 89.12 211 TYR A N 1
ATOM 1584 C CA . TYR A 1 211 ? 12.289 -1.138 -25.762 1.00 89.12 211 TYR A CA 1
ATOM 1585 C C . TYR A 1 211 ? 12.680 -2.551 -25.313 1.00 89.12 211 TYR A C 1
ATOM 1587 O O . TYR A 1 211 ? 12.600 -2.812 -24.120 1.00 89.12 211 TYR A O 1
ATOM 1595 N N . GLN A 1 212 ? 13.153 -3.431 -26.201 1.00 94.75 212 GLN A N 1
ATOM 1596 C CA . GLN A 1 212 ? 13.622 -4.774 -25.847 1.00 94.75 212 GLN A CA 1
ATOM 1597 C C . GLN A 1 212 ? 15.100 -4.762 -25.458 1.00 94.75 212 GLN A C 1
ATOM 1599 O O . GLN A 1 212 ? 15.946 -4.265 -26.203 1.00 94.75 212 GLN A O 1
ATOM 1604 N N . CYS A 1 213 ? 15.413 -5.364 -24.315 1.00 95.62 213 CYS A N 1
ATOM 1605 C CA . CYS A 1 213 ? 16.769 -5.517 -23.806 1.00 95.62 213 CYS A CA 1
ATOM 1606 C C . CYS A 1 213 ? 17.292 -6.933 -24.079 1.00 95.62 213 CYS A C 1
ATOM 1608 O O . CYS A 1 213 ? 16.667 -7.920 -23.687 1.00 95.62 213 CYS A O 1
ATOM 1610 N N . SER A 1 214 ? 18.459 -7.027 -24.717 1.00 94.62 214 SER A N 1
ATOM 1611 C CA . SER A 1 214 ? 19.202 -8.267 -24.956 1.00 94.62 214 SER A CA 1
ATOM 1612 C C . SER A 1 214 ? 20.526 -8.260 -24.193 1.00 94.62 214 SER A C 1
ATOM 1614 O O . SER A 1 214 ? 21.032 -7.208 -23.801 1.00 94.62 214 SER A O 1
ATOM 1616 N N . LEU A 1 215 ? 21.076 -9.444 -23.925 1.00 94.56 215 LEU A N 1
ATOM 1617 C CA . LEU A 1 215 ? 22.349 -9.573 -23.219 1.00 94.56 215 LEU A CA 1
ATOM 1618 C C . LEU A 1 215 ? 23.487 -9.011 -24.082 1.00 94.56 215 LEU A C 1
ATOM 1620 O O . LEU A 1 215 ? 23.619 -9.372 -25.253 1.00 94.56 215 LEU A O 1
ATOM 1624 N N . CYS A 1 216 ? 24.344 -8.182 -23.490 1.00 90.19 216 CYS A N 1
ATOM 1625 C CA . CYS A 1 216 ? 25.521 -7.665 -24.174 1.00 90.19 216 CYS A CA 1
ATOM 1626 C C . CYS A 1 216 ? 26.433 -8.826 -24.620 1.00 90.19 216 CYS A C 1
ATOM 1628 O O . CYS A 1 216 ? 26.759 -9.697 -23.804 1.00 90.19 216 CYS A O 1
ATOM 1630 N N . PRO A 1 217 ? 26.903 -8.838 -25.883 1.00 87.75 217 PRO A N 1
ATOM 1631 C CA . PRO A 1 217 ? 27.877 -9.819 -26.343 1.00 87.75 217 PRO A CA 1
ATOM 1632 C C . PRO A 1 217 ? 29.150 -9.794 -25.494 1.00 87.75 217 PRO A C 1
ATOM 1634 O O . PRO A 1 217 ? 29.535 -8.753 -24.958 1.00 87.75 217 PRO A O 1
ATOM 1637 N N . ASN A 1 218 ? 29.850 -10.931 -25.429 1.00 89.38 218 ASN A N 1
ATOM 1638 C CA . ASN A 1 218 ? 31.120 -11.017 -24.712 1.00 89.38 218 ASN A CA 1
ATOM 1639 C C . ASN A 1 218 ? 32.107 -9.956 -25.255 1.00 89.38 218 ASN A C 1
ATOM 1641 O O . ASN A 1 218 ? 32.326 -9.906 -26.473 1.00 89.38 218 ASN A O 1
ATOM 1645 N N . PRO A 1 219 ? 32.722 -9.126 -24.388 1.00 86.31 219 PRO A N 1
ATOM 1646 C CA . PRO A 1 219 ? 33.616 -8.049 -24.813 1.00 86.31 219 PRO A CA 1
ATOM 1647 C C . PRO A 1 219 ? 34.763 -8.546 -25.697 1.00 86.31 219 PRO A C 1
ATOM 1649 O O . PRO A 1 219 ? 35.140 -7.853 -26.638 1.00 86.31 219 PRO A O 1
ATOM 1652 N N . PHE A 1 220 ? 35.263 -9.764 -25.470 1.00 89.00 220 PHE A N 1
ATOM 1653 C CA . PHE A 1 220 ? 36.318 -10.358 -26.292 1.00 89.00 220 PHE A CA 1
ATOM 1654 C C . PHE A 1 220 ? 35.889 -10.540 -27.756 1.00 89.00 220 PHE A C 1
ATOM 1656 O O . PHE A 1 220 ? 36.624 -10.168 -28.671 1.00 89.00 220 PHE A O 1
ATOM 1663 N N . LEU A 1 221 ? 34.671 -11.043 -27.990 1.00 87.56 221 LEU A N 1
ATOM 1664 C CA . LEU A 1 221 ? 34.130 -11.208 -29.343 1.00 87.56 221 LEU A CA 1
ATOM 1665 C C . LEU A 1 221 ? 33.903 -9.859 -30.024 1.00 87.56 221 LEU A C 1
ATOM 1667 O O . LEU A 1 221 ? 34.129 -9.729 -31.226 1.00 87.56 221 LEU A O 1
ATOM 1671 N N . ASN A 1 222 ? 33.492 -8.847 -29.261 1.00 85.56 222 ASN A N 1
ATOM 1672 C CA . ASN A 1 222 ? 33.296 -7.505 -29.797 1.00 85.56 222 ASN A CA 1
ATOM 1673 C C . ASN A 1 222 ? 34.627 -6.854 -30.196 1.00 85.56 222 ASN A C 1
ATOM 1675 O O . ASN A 1 222 ? 34.727 -6.283 -31.279 1.00 85.56 222 ASN A O 1
ATOM 1679 N N . VAL A 1 223 ? 35.671 -7.002 -29.373 1.00 89.62 223 VAL A N 1
ATOM 1680 C CA . VAL A 1 223 ? 37.029 -6.545 -29.707 1.00 89.62 223 VAL A CA 1
ATOM 1681 C C . VAL A 1 223 ? 37.546 -7.258 -30.957 1.00 89.62 223 VAL A C 1
ATOM 1683 O O . VAL A 1 223 ? 38.025 -6.597 -31.877 1.00 89.62 223 VAL A O 1
ATOM 1686 N N . LEU A 1 224 ? 37.381 -8.581 -31.047 1.00 93.44 224 LEU A N 1
ATOM 1687 C CA . LEU A 1 224 ? 37.760 -9.351 -32.233 1.00 93.44 224 LEU A CA 1
ATOM 1688 C C . LEU A 1 224 ? 37.017 -8.865 -33.488 1.00 93.44 224 LEU A C 1
ATOM 1690 O O . LEU A 1 224 ? 37.634 -8.664 -34.534 1.00 93.44 224 LEU A O 1
ATOM 1694 N N . ARG A 1 225 ? 35.703 -8.624 -33.380 1.00 89.88 225 ARG A N 1
ATOM 1695 C CA . ARG A 1 225 ? 34.877 -8.095 -34.473 1.00 89.88 225 ARG A CA 1
ATOM 1696 C C . ARG A 1 225 ? 35.366 -6.715 -34.924 1.00 89.88 225 ARG A C 1
ATOM 1698 O O . ARG A 1 225 ? 35.461 -6.481 -36.125 1.00 89.88 225 ARG A O 1
ATOM 1705 N N . LEU A 1 226 ? 35.730 -5.830 -33.995 1.00 90.19 226 LEU A N 1
ATOM 1706 C CA . LEU A 1 226 ? 36.286 -4.511 -34.318 1.00 90.19 226 LEU A CA 1
ATOM 1707 C C . LEU A 1 226 ? 37.650 -4.608 -35.015 1.00 90.19 226 LEU A C 1
ATOM 1709 O O . LEU A 1 226 ? 37.866 -3.920 -36.012 1.00 90.19 226 LEU A O 1
ATOM 1713 N N . ILE A 1 227 ? 38.544 -5.486 -34.547 1.00 94.62 227 ILE A N 1
ATOM 1714 C CA . ILE A 1 227 ? 39.847 -5.731 -35.189 1.00 94.62 227 ILE A CA 1
ATOM 1715 C C . ILE A 1 227 ? 39.652 -6.268 -36.612 1.00 94.62 227 ILE A C 1
ATOM 1717 O O . ILE A 1 227 ? 40.312 -5.799 -37.538 1.00 94.62 227 ILE A O 1
ATOM 1721 N N . ALA A 1 228 ? 38.722 -7.206 -36.809 1.00 93.75 228 ALA A N 1
ATOM 1722 C CA . ALA A 1 228 ? 38.425 -7.770 -38.123 1.00 93.75 228 ALA A CA 1
ATOM 1723 C C . ALA A 1 228 ? 37.884 -6.713 -39.101 1.00 93.75 228 ALA A C 1
ATOM 1725 O O . ALA A 1 228 ? 38.341 -6.640 -40.242 1.00 93.75 228 ALA A O 1
ATOM 1726 N N . VAL A 1 229 ? 36.961 -5.855 -38.650 1.00 93.94 229 VAL A N 1
ATOM 1727 C CA . VAL A 1 229 ? 36.442 -4.737 -39.457 1.00 93.94 229 VAL A CA 1
ATOM 1728 C C . VAL A 1 229 ? 37.561 -3.751 -39.800 1.00 93.94 229 VAL A C 1
ATOM 1730 O O . VAL A 1 229 ? 37.687 -3.352 -40.956 1.00 93.94 229 VAL A O 1
ATOM 1733 N N . LEU A 1 230 ? 38.418 -3.400 -38.836 1.00 94.06 230 LEU A N 1
ATOM 1734 C CA . LEU A 1 230 ? 39.551 -2.503 -39.066 1.00 94.06 230 LEU A CA 1
ATOM 1735 C C . LEU A 1 230 ? 40.537 -3.081 -40.094 1.00 94.06 230 LEU A C 1
ATOM 1737 O O . LEU A 1 230 ? 40.945 -2.381 -41.020 1.00 94.06 230 LEU A O 1
ATOM 1741 N N . ALA A 1 231 ? 40.881 -4.364 -39.971 1.00 95.94 231 ALA A N 1
ATOM 1742 C CA . ALA A 1 231 ? 41.753 -5.051 -40.918 1.00 95.94 231 ALA A CA 1
ATOM 1743 C C . ALA A 1 231 ? 41.144 -5.092 -42.329 1.00 95.94 231 ALA A C 1
ATOM 1745 O O . ALA A 1 231 ? 41.839 -4.797 -43.301 1.00 95.94 231 ALA A O 1
ATOM 1746 N N . ALA A 1 232 ? 39.845 -5.386 -42.449 1.00 94.00 232 ALA A N 1
ATOM 1747 C CA . ALA A 1 232 ? 39.139 -5.382 -43.730 1.00 94.00 232 ALA A CA 1
ATOM 1748 C C . ALA A 1 232 ? 39.173 -3.999 -44.402 1.00 94.00 232 ALA A C 1
ATOM 1750 O O . ALA A 1 232 ? 39.430 -3.903 -45.603 1.00 94.00 232 ALA A O 1
ATOM 1751 N N . VAL A 1 233 ? 38.989 -2.924 -43.628 1.00 94.75 233 VAL A N 1
ATOM 1752 C CA . VAL A 1 233 ? 39.097 -1.543 -44.126 1.00 94.75 233 VAL A CA 1
ATOM 1753 C C . VAL A 1 233 ? 40.517 -1.238 -44.612 1.00 94.75 233 VAL A C 1
ATOM 1755 O O . VAL A 1 233 ? 40.677 -0.687 -45.699 1.00 94.75 233 VAL A O 1
ATOM 1758 N N . ILE A 1 234 ? 41.555 -1.636 -43.868 1.00 95.44 234 ILE A N 1
ATOM 1759 C CA . ILE A 1 234 ? 42.958 -1.446 -44.282 1.00 95.44 234 ILE A CA 1
ATOM 1760 C C . ILE A 1 234 ? 43.251 -2.204 -45.584 1.00 95.44 234 ILE A C 1
ATOM 1762 O O . ILE A 1 234 ? 43.838 -1.636 -46.504 1.00 95.44 234 ILE A O 1
ATOM 1766 N N . ILE A 1 235 ? 42.815 -3.463 -45.695 1.00 96.31 235 ILE A N 1
ATOM 1767 C CA . ILE A 1 235 ? 42.983 -4.272 -46.911 1.00 96.31 235 ILE A CA 1
ATOM 1768 C C . ILE A 1 235 ? 42.300 -3.593 -48.100 1.00 96.31 235 ILE A C 1
ATOM 1770 O O . ILE A 1 235 ? 42.914 -3.455 -49.158 1.00 96.31 235 ILE A O 1
ATOM 1774 N N . LEU A 1 236 ? 41.064 -3.118 -47.923 1.00 94.75 236 LEU A N 1
ATOM 1775 C CA . LEU A 1 236 ? 40.323 -2.399 -48.957 1.00 94.75 236 LEU A CA 1
ATOM 1776 C C . LEU A 1 236 ? 41.087 -1.146 -49.410 1.00 94.75 236 LEU A C 1
ATOM 1778 O O . LEU A 1 236 ? 41.259 -0.945 -50.613 1.00 94.75 236 LEU A O 1
ATOM 1782 N N . ILE A 1 237 ? 41.625 -0.353 -48.476 1.00 93.12 237 ILE A N 1
ATOM 1783 C CA . ILE A 1 237 ? 42.449 0.827 -48.787 1.00 93.12 237 ILE A CA 1
ATOM 1784 C C . ILE A 1 237 ? 43.691 0.432 -49.601 1.00 93.12 237 ILE A C 1
ATOM 1786 O O . ILE A 1 237 ? 43.974 1.050 -50.628 1.00 93.12 237 ILE A O 1
ATOM 1790 N N . VAL A 1 238 ? 44.413 -0.617 -49.198 1.00 94.94 238 VAL A N 1
ATOM 1791 C CA . VAL A 1 238 ? 45.606 -1.096 -49.920 1.00 94.94 238 VAL A CA 1
ATOM 1792 C C . VAL A 1 238 ? 45.253 -1.565 -51.333 1.00 94.94 238 VAL A C 1
ATOM 1794 O O . VAL A 1 238 ? 45.964 -1.233 -52.283 1.00 94.94 238 VAL A O 1
ATOM 1797 N N . LEU A 1 239 ? 44.152 -2.304 -51.502 1.00 93.06 239 LEU A N 1
ATOM 1798 C CA . LEU A 1 239 ? 43.672 -2.745 -52.814 1.00 93.06 239 LEU A CA 1
ATOM 1799 C C . LEU A 1 239 ? 43.278 -1.558 -53.700 1.00 93.06 239 LEU A C 1
ATOM 1801 O O . LEU A 1 239 ? 43.665 -1.514 -54.870 1.00 93.06 239 LEU A O 1
ATOM 1805 N N . MET A 1 240 ? 42.587 -0.559 -53.143 1.00 88.81 240 MET A N 1
ATOM 1806 C CA . MET A 1 240 ? 42.253 0.674 -53.858 1.00 88.81 240 MET A CA 1
ATOM 1807 C C . MET A 1 240 ? 43.509 1.429 -54.311 1.00 88.81 240 MET A C 1
ATOM 1809 O O . MET A 1 240 ? 43.585 1.819 -55.479 1.00 88.81 240 MET A O 1
ATOM 1813 N N . ILE A 1 241 ? 44.519 1.577 -53.444 1.00 92.94 241 ILE A N 1
ATOM 1814 C CA . ILE A 1 241 ? 45.806 2.207 -53.789 1.00 92.94 241 ILE A CA 1
ATOM 1815 C C . ILE A 1 241 ? 46.523 1.410 -54.886 1.00 92.94 241 ILE A C 1
ATOM 1817 O O . ILE A 1 241 ? 47.007 1.992 -55.854 1.00 92.94 241 ILE A O 1
ATOM 1821 N N . ARG A 1 242 ? 46.563 0.075 -54.786 1.00 89.06 242 ARG A N 1
ATOM 1822 C CA . ARG A 1 242 ? 47.202 -0.780 -55.799 1.00 89.06 242 ARG A CA 1
ATOM 1823 C C . ARG A 1 242 ? 46.507 -0.702 -57.155 1.00 89.06 242 ARG A C 1
ATOM 1825 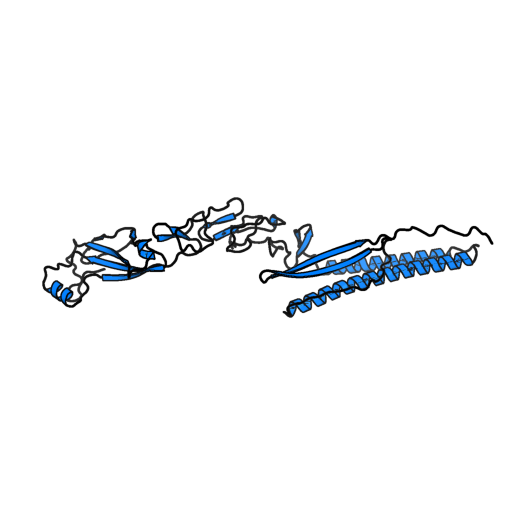O O . ARG A 1 242 ? 47.199 -0.595 -58.162 1.00 89.06 242 ARG A O 1
ATOM 1832 N N . SER A 1 243 ? 45.174 -0.734 -57.192 1.00 84.62 243 SER A N 1
ATOM 1833 C CA . SER A 1 243 ? 44.422 -0.580 -58.449 1.00 84.62 243 SER A CA 1
ATOM 1834 C C . SER A 1 243 ? 44.671 0.792 -59.086 1.00 84.62 243 SER A C 1
ATOM 1836 O O . SER A 1 243 ? 44.911 0.884 -60.286 1.00 84.62 243 SER A O 1
ATOM 1838 N N . THR A 1 244 ? 44.735 1.836 -58.255 1.00 85.88 244 THR A N 1
ATOM 1839 C CA . THR A 1 244 ? 45.073 3.208 -58.650 1.00 85.88 244 THR A CA 1
ATOM 1840 C C . THR A 1 244 ? 46.469 3.288 -59.274 1.00 85.88 244 THR A C 1
ATOM 1842 O O . THR A 1 244 ? 46.624 3.831 -60.364 1.00 85.88 244 THR A O 1
ATOM 1845 N N . LEU A 1 245 ? 47.487 2.719 -58.620 1.00 83.50 245 LEU A N 1
ATOM 1846 C CA . LEU A 1 245 ? 48.867 2.748 -59.116 1.00 83.50 245 LEU A CA 1
ATOM 1847 C C . LEU A 1 245 ? 49.054 1.903 -60.385 1.00 83.50 245 LEU A C 1
ATOM 1849 O O . LEU A 1 245 ? 49.733 2.354 -61.302 1.00 83.50 245 LEU A O 1
ATOM 1853 N N . LYS A 1 246 ? 48.440 0.713 -60.476 1.00 78.31 246 LYS A N 1
ATOM 1854 C CA . LYS A 1 246 ? 48.508 -0.131 -61.685 1.00 78.31 246 LYS A CA 1
ATOM 1855 C C . LYS A 1 246 ? 47.837 0.523 -62.892 1.00 78.31 246 LYS A C 1
ATOM 1857 O O . LYS A 1 246 ? 48.423 0.519 -63.969 1.00 78.31 246 LYS A O 1
ATOM 1862 N N . GLY A 1 247 ? 46.673 1.151 -62.702 1.00 71.19 247 GLY A N 1
ATOM 1863 C CA . GLY A 1 247 ? 46.003 1.904 -63.766 1.00 71.19 247 GLY A CA 1
ATOM 1864 C C . GLY A 1 247 ? 46.849 3.061 -64.312 1.00 71.19 247 GLY A C 1
ATOM 1865 O O . GLY A 1 247 ? 46.769 3.376 -65.494 1.00 71.19 247 GLY A O 1
ATOM 1866 N N . ALA A 1 248 ? 47.722 3.654 -63.490 1.00 65.56 248 ALA A N 1
ATOM 1867 C CA . ALA A 1 248 ? 48.674 4.669 -63.941 1.00 65.56 248 ALA A CA 1
ATOM 1868 C C . ALA A 1 248 ? 49.898 4.095 -64.692 1.00 65.56 248 ALA A C 1
ATOM 1870 O O . ALA A 1 248 ? 50.568 4.847 -65.401 1.00 65.56 248 ALA A O 1
ATOM 1871 N N . MET A 1 249 ? 50.205 2.798 -64.541 1.00 63.97 249 MET A N 1
ATOM 1872 C CA . MET A 1 249 ? 51.375 2.142 -65.151 1.00 63.97 249 MET A CA 1
ATOM 1873 C C . MET A 1 249 ? 51.082 1.464 -66.500 1.00 63.97 249 MET A C 1
ATOM 1875 O O . MET A 1 249 ? 51.982 1.398 -67.331 1.00 63.97 249 MET A O 1
ATOM 1879 N N . GLU A 1 250 ? 49.859 0.979 -66.751 1.00 59.34 250 GLU A N 1
ATOM 1880 C CA . GLU A 1 250 ? 49.494 0.307 -68.019 1.00 59.34 250 GLU A CA 1
ATOM 1881 C C . GLU A 1 250 ? 49.310 1.259 -69.215 1.00 59.34 250 GLU A C 1
ATOM 1883 O O . GLU A 1 250 ? 49.198 0.815 -70.356 1.00 59.34 250 GLU A O 1
ATOM 1888 N N . ILE A 1 251 ? 49.350 2.577 -69.002 1.00 57.12 251 ILE A N 1
ATOM 1889 C CA . ILE A 1 251 ? 49.262 3.568 -70.083 1.00 57.12 251 ILE A CA 1
ATOM 1890 C C . ILE A 1 251 ? 50.662 3.820 -70.658 1.00 57.12 251 ILE A C 1
ATOM 1892 O O . ILE A 1 251 ? 51.255 4.886 -70.495 1.00 57.12 251 ILE A O 1
ATOM 1896 N N . ASN A 1 252 ? 51.178 2.813 -71.359 1.00 56.31 252 ASN A N 1
ATOM 1897 C CA . ASN A 1 252 ? 52.302 2.938 -72.278 1.00 56.31 252 ASN A CA 1
ATOM 1898 C C . ASN A 1 252 ? 51.776 2.808 -73.711 1.00 56.31 252 ASN A C 1
ATOM 1900 O O . ASN A 1 252 ? 51.979 1.780 -74.345 1.00 56.31 252 ASN A O 1
ATOM 1904 N N . ASN A 1 253 ? 51.041 3.823 -74.185 1.00 56.78 253 ASN A N 1
ATOM 1905 C CA . ASN A 1 253 ? 51.151 4.352 -75.551 1.00 56.78 253 ASN A CA 1
ATOM 1906 C C . ASN A 1 253 ? 50.240 5.579 -75.762 1.00 56.78 253 ASN A C 1
ATOM 1908 O O . ASN A 1 253 ? 49.020 5.500 -75.702 1.00 56.78 253 ASN A O 1
ATOM 1912 N N . VAL A 1 254 ? 50.909 6.713 -76.000 1.00 60.09 254 VAL A N 1
ATOM 1913 C CA . VAL A 1 254 ? 50.477 7.955 -76.671 1.00 60.09 254 VAL A CA 1
ATOM 1914 C C . VAL A 1 254 ? 49.079 8.503 -76.332 1.00 60.09 254 VAL A C 1
ATOM 1916 O O . VAL A 1 254 ? 48.153 8.397 -77.124 1.00 60.09 254 VAL A O 1
ATOM 1919 N N . THR A 1 255 ? 48.976 9.265 -75.237 1.00 50.66 255 THR A N 1
ATOM 1920 C CA . THR A 1 255 ? 48.063 10.426 -75.168 1.00 50.66 255 THR A CA 1
ATOM 1921 C C . THR A 1 255 ? 48.678 11.551 -74.331 1.00 50.66 255 THR A C 1
ATOM 1923 O O . THR A 1 255 ? 49.088 11.333 -73.191 1.00 50.66 255 THR A O 1
ATOM 1926 N N . ASN A 1 256 ? 48.755 12.730 -74.956 1.00 59.34 256 ASN A N 1
ATOM 1927 C CA . ASN A 1 256 ? 49.201 14.055 -74.509 1.00 59.34 256 ASN A CA 1
ATOM 1928 C C . ASN A 1 256 ? 49.504 14.238 -73.008 1.00 59.34 256 ASN A C 1
ATOM 1930 O O . ASN A 1 256 ? 48.665 14.020 -72.135 1.00 59.34 256 ASN A O 1
ATOM 1934 N N . GLY A 1 257 ? 50.698 14.766 -72.711 1.00 56.66 257 GLY A N 1
ATOM 1935 C CA . GLY A 1 257 ? 51.189 15.018 -71.348 1.00 56.66 257 GLY A CA 1
ATOM 1936 C C . GLY A 1 257 ? 50.255 15.848 -70.450 1.00 56.66 257 GLY A C 1
ATOM 1937 O O . GLY A 1 257 ? 50.308 15.701 -69.230 1.00 56.66 257 GLY A O 1
ATOM 1938 N N . LEU A 1 258 ? 49.338 16.630 -71.032 1.00 55.16 258 LEU A N 1
ATOM 1939 C CA . LEU A 1 258 ? 48.318 17.399 -70.311 1.00 55.16 258 LEU A CA 1
ATOM 1940 C C . LEU A 1 258 ? 47.215 16.520 -69.689 1.00 55.16 258 LEU A C 1
ATOM 1942 O O . LEU A 1 258 ? 46.871 16.721 -68.525 1.00 55.16 258 LEU A O 1
ATOM 1946 N N . SER A 1 259 ? 46.710 15.492 -70.388 1.00 56.28 259 SER A N 1
ATOM 1947 C CA . SER A 1 259 ? 45.730 14.551 -69.807 1.00 56.28 259 SER A CA 1
ATOM 1948 C C . SER A 1 259 ? 46.345 13.683 -68.705 1.00 56.28 259 SER A C 1
ATOM 1950 O O . SER A 1 259 ? 45.661 13.291 -67.760 1.00 56.28 259 SER A O 1
ATOM 1952 N N . ARG A 1 260 ? 47.659 13.429 -68.785 1.00 56.00 260 ARG A N 1
ATOM 1953 C CA . ARG A 1 260 ? 48.417 12.669 -67.781 1.00 56.00 260 ARG A CA 1
ATOM 1954 C C . ARG A 1 260 ? 48.588 13.453 -66.478 1.00 56.00 260 ARG A C 1
ATOM 1956 O O . ARG A 1 260 ? 48.314 12.903 -65.414 1.00 56.00 260 ARG A O 1
ATOM 1963 N N . GLN A 1 261 ? 48.977 14.730 -66.550 1.00 60.81 261 GLN A N 1
ATOM 1964 C CA . GLN A 1 261 ? 49.014 15.607 -65.372 1.00 60.81 261 GLN A CA 1
ATOM 1965 C C . GLN A 1 261 ? 47.621 15.783 -64.765 1.00 60.81 261 GLN A C 1
ATOM 1967 O O . GLN A 1 261 ? 47.480 15.652 -63.553 1.00 60.81 261 GLN A O 1
ATOM 1972 N N . TYR A 1 262 ? 46.590 15.988 -65.591 1.00 68.56 262 TYR A N 1
ATOM 1973 C CA . TYR A 1 262 ? 45.214 16.148 -65.120 1.00 68.56 262 TYR A CA 1
ATOM 1974 C C . TYR A 1 262 ? 44.691 14.905 -64.383 1.00 68.56 262 TYR A C 1
ATOM 1976 O O . TYR A 1 262 ? 44.204 15.029 -63.265 1.00 68.56 262 TYR A O 1
ATOM 1984 N N . ASN A 1 263 ? 44.852 13.697 -64.934 1.00 63.72 263 ASN A N 1
ATOM 1985 C CA . ASN A 1 263 ? 44.356 12.474 -64.292 1.00 63.72 263 ASN A CA 1
ATOM 1986 C C . ASN A 1 263 ? 45.105 12.131 -62.995 1.00 63.72 263 ASN A C 1
ATOM 1988 O O . ASN A 1 263 ? 44.471 11.724 -62.022 1.00 63.72 263 ASN A O 1
ATOM 1992 N N . ILE A 1 264 ? 46.425 12.354 -62.938 1.00 69.56 264 ILE A N 1
ATOM 1993 C CA . ILE A 1 264 ? 47.202 12.182 -61.698 1.00 69.56 264 ILE A CA 1
ATOM 1994 C C . ILE A 1 264 ? 46.734 13.188 -60.639 1.00 69.56 264 ILE A C 1
ATOM 1996 O O . ILE A 1 264 ? 46.509 12.799 -59.493 1.00 69.56 264 ILE A O 1
ATOM 2000 N N . LEU A 1 265 ? 46.507 14.451 -61.018 1.00 68.56 265 LEU A N 1
ATOM 2001 C CA . LEU A 1 265 ? 46.018 15.488 -60.107 1.00 68.56 265 LEU A CA 1
ATOM 2002 C C . LEU A 1 265 ? 44.584 15.195 -59.632 1.00 68.56 265 LEU A C 1
ATOM 2004 O O . LEU A 1 265 ? 44.285 15.326 -58.449 1.00 68.56 265 LEU A O 1
ATOM 2008 N N . VAL A 1 266 ? 43.700 14.722 -60.517 1.00 73.88 266 VAL A N 1
ATOM 2009 C CA . VAL A 1 266 ? 42.326 14.301 -60.184 1.00 73.88 266 VAL A CA 1
ATOM 2010 C C . VAL A 1 266 ? 42.323 13.081 -59.256 1.00 73.88 266 VAL A C 1
ATOM 2012 O O . VAL A 1 266 ? 41.492 12.974 -58.355 1.00 73.88 266 VAL A O 1
ATOM 2015 N N . GLN A 1 267 ? 43.261 12.153 -59.426 1.00 73.00 267 GLN A N 1
ATOM 2016 C CA . GLN A 1 267 ? 43.350 10.967 -58.578 1.00 73.00 267 GLN A CA 1
ATOM 2017 C C . GLN A 1 267 ? 43.957 11.278 -57.207 1.00 73.00 267 GLN A C 1
ATOM 2019 O O . GLN A 1 267 ? 43.430 10.820 -56.191 1.00 73.00 267 GLN A O 1
ATOM 2024 N N . GLN A 1 268 ? 44.993 12.119 -57.158 1.00 72.50 268 GLN A N 1
ATOM 2025 C CA . GLN A 1 268 ? 45.557 12.627 -55.907 1.00 72.50 268 GLN A CA 1
ATOM 2026 C C . GLN A 1 268 ? 44.542 13.480 -55.140 1.00 72.50 268 GLN A C 1
ATOM 2028 O O . GLN A 1 268 ? 44.399 13.312 -53.932 1.00 72.50 268 GLN A O 1
ATOM 2033 N N . THR A 1 269 ? 43.767 14.328 -55.823 1.00 67.56 269 THR A N 1
ATOM 2034 C CA . THR A 1 269 ? 42.702 15.117 -55.182 1.00 67.56 269 THR A CA 1
ATOM 2035 C C . THR A 1 269 ? 41.565 14.237 -54.675 1.00 67.56 269 THR A C 1
ATOM 2037 O O . THR A 1 269 ? 41.106 14.463 -53.562 1.00 67.56 269 THR A O 1
ATOM 2040 N N . LYS A 1 270 ? 41.158 13.182 -55.398 1.00 74.44 270 LYS A N 1
ATOM 2041 C CA . LYS A 1 270 ? 40.174 12.200 -54.895 1.00 74.44 270 LYS A CA 1
ATOM 2042 C C . LYS A 1 270 ? 40.674 11.449 -53.658 1.00 74.44 270 LYS A C 1
ATOM 2044 O O . LYS A 1 270 ? 39.909 11.293 -52.707 1.00 74.44 270 LYS A O 1
ATOM 2049 N N . GLN A 1 271 ? 41.937 11.016 -53.642 1.00 73.38 271 GLN A N 1
ATOM 2050 C CA . GLN A 1 271 ? 42.538 10.373 -52.467 1.00 73.38 271 GLN A CA 1
ATOM 2051 C C . GLN A 1 271 ? 42.646 11.333 -51.279 1.00 73.38 271 GLN A C 1
ATOM 2053 O O . GLN A 1 271 ? 42.280 10.959 -50.166 1.00 73.38 271 GLN A O 1
ATOM 2058 N N . LEU A 1 272 ? 43.073 12.577 -51.515 1.00 70.75 272 LEU A N 1
ATOM 2059 C CA . LEU A 1 272 ? 43.137 13.616 -50.490 1.00 70.75 272 LEU A CA 1
ATOM 2060 C C . LEU A 1 272 ? 41.742 13.927 -49.932 1.00 70.75 272 LEU A C 1
ATOM 2062 O O . LEU A 1 272 ? 41.579 14.020 -48.719 1.00 70.75 272 LEU A O 1
ATOM 2066 N N . LEU A 1 273 ? 40.717 13.998 -50.788 1.00 70.12 273 LEU A N 1
ATOM 2067 C CA . LEU A 1 273 ? 39.329 14.189 -50.361 1.00 70.12 273 LEU A CA 1
ATOM 2068 C C . LEU A 1 273 ? 38.841 13.027 -49.487 1.00 70.12 273 LEU A C 1
ATOM 2070 O O . LEU A 1 273 ? 38.109 13.244 -48.526 1.00 70.12 273 LEU A O 1
ATOM 2074 N N . TYR A 1 274 ? 39.233 11.794 -49.813 1.00 69.12 274 TYR A N 1
ATOM 2075 C CA . TYR A 1 274 ? 38.852 10.604 -49.052 1.00 69.12 274 TYR A CA 1
ATOM 2076 C C . TYR A 1 274 ? 39.536 10.563 -47.678 1.00 69.12 274 TYR A C 1
ATOM 2078 O O . TYR A 1 274 ? 38.888 10.285 -46.670 1.00 69.12 274 TYR A O 1
ATOM 2086 N N . LEU A 1 275 ? 40.822 10.920 -47.622 1.00 70.75 275 LEU A N 1
ATOM 2087 C CA . LEU A 1 275 ? 41.583 11.074 -46.380 1.00 70.75 275 LEU A CA 1
ATOM 2088 C C . LEU A 1 275 ? 41.019 12.190 -45.496 1.00 70.75 275 LEU A C 1
ATOM 2090 O O . LEU A 1 275 ? 40.835 11.979 -44.300 1.00 70.75 275 LEU A O 1
ATOM 2094 N N . LEU A 1 276 ? 40.674 13.340 -46.081 1.00 70.00 276 LEU A N 1
ATOM 2095 C CA . LEU A 1 276 ? 40.027 14.444 -45.368 1.00 70.00 276 LEU A CA 1
ATOM 2096 C C . LEU A 1 276 ? 38.646 14.045 -44.832 1.00 70.00 276 LEU A C 1
ATOM 2098 O O . LEU A 1 276 ? 38.322 14.368 -43.693 1.00 70.00 276 LEU A O 1
ATOM 2102 N N . LYS A 1 277 ? 37.857 13.281 -45.601 1.00 73.12 277 LYS A N 1
ATOM 2103 C CA . LYS A 1 277 ? 36.571 12.726 -45.142 1.00 73.12 277 LYS A CA 1
ATOM 2104 C C . LYS A 1 277 ? 36.748 11.768 -43.967 1.00 73.12 277 LYS A C 1
ATOM 2106 O O . LYS A 1 277 ? 35.986 11.841 -43.008 1.00 73.12 277 LYS A O 1
ATOM 2111 N N . TYR A 1 278 ? 37.754 10.898 -44.020 1.00 70.81 278 TYR A N 1
ATOM 2112 C CA . TYR A 1 278 ? 38.028 9.947 -42.946 1.00 70.81 278 TYR A CA 1
ATOM 2113 C C . TYR A 1 278 ? 38.531 10.646 -41.676 1.00 70.81 278 TYR A C 1
ATOM 2115 O O . TYR A 1 278 ? 38.043 10.348 -40.591 1.00 70.81 278 TYR A O 1
ATOM 2123 N N . LEU A 1 279 ? 39.436 11.622 -41.807 1.00 72.62 279 LEU A N 1
ATOM 2124 C CA . LEU A 1 279 ? 39.905 12.456 -40.694 1.00 72.62 279 LEU A CA 1
ATOM 2125 C C . LEU A 1 279 ? 38.775 13.281 -40.069 1.00 72.62 279 LEU A C 1
ATOM 2127 O O . LEU A 1 279 ? 38.700 13.386 -38.849 1.00 72.62 279 LEU A O 1
ATOM 2131 N N . ALA A 1 280 ? 37.867 13.827 -40.881 1.00 69.00 280 ALA A N 1
ATOM 2132 C CA . ALA A 1 280 ? 36.693 14.536 -40.379 1.00 69.00 280 ALA A CA 1
ATOM 2133 C C . ALA A 1 280 ? 35.747 13.597 -39.612 1.00 69.00 280 ALA A C 1
ATOM 2135 O O . ALA A 1 280 ? 35.256 13.956 -38.542 1.00 69.00 280 ALA A O 1
ATOM 2136 N N . LEU A 1 281 ? 35.530 12.377 -40.116 1.00 72.06 281 LEU A N 1
ATOM 2137 C CA . LEU A 1 281 ? 34.691 11.375 -39.458 1.00 72.06 281 LEU A CA 1
ATOM 2138 C C . LEU A 1 281 ? 35.299 10.909 -38.126 1.00 72.06 281 LEU A C 1
ATOM 2140 O O . LEU A 1 281 ? 34.592 10.822 -37.123 1.00 72.06 281 LEU A O 1
ATOM 2144 N N . THR A 1 282 ? 36.605 10.633 -38.086 1.00 68.62 282 THR A N 1
ATOM 2145 C CA . THR A 1 282 ? 37.278 10.209 -36.850 1.00 68.62 282 THR A CA 1
ATOM 2146 C C . THR A 1 282 ? 37.350 11.342 -35.834 1.00 68.62 282 THR A C 1
ATOM 2148 O O . THR A 1 282 ? 37.069 11.100 -34.663 1.00 68.62 282 THR A O 1
ATOM 2151 N N . ALA A 1 283 ? 37.624 12.580 -36.258 1.00 68.56 283 ALA A N 1
ATOM 2152 C CA . ALA A 1 283 ? 37.563 13.751 -35.384 1.00 68.56 283 ALA A CA 1
ATOM 2153 C C . ALA A 1 283 ? 36.156 13.944 -34.792 1.00 68.56 283 ALA A C 1
ATOM 2155 O O . ALA A 1 283 ? 36.026 14.162 -33.588 1.00 68.56 283 ALA A O 1
ATOM 2156 N N . PHE A 1 284 ? 35.102 13.776 -35.599 1.00 70.25 284 PHE A N 1
ATOM 2157 C CA . PHE A 1 284 ? 33.713 13.849 -35.141 1.00 70.25 284 PHE A CA 1
ATOM 2158 C C . PHE A 1 284 ? 33.384 12.768 -34.096 1.00 70.25 284 PHE A C 1
ATOM 2160 O O . PHE A 1 284 ? 32.840 13.076 -33.034 1.00 70.25 284 PHE A O 1
ATOM 2167 N N . LEU A 1 285 ? 33.779 11.512 -34.339 1.00 67.94 285 LEU A N 1
ATOM 2168 C CA . LEU A 1 285 ? 33.568 10.403 -33.397 1.00 67.94 285 LEU A CA 1
ATOM 2169 C C . LEU A 1 285 ? 34.376 10.569 -32.094 1.00 67.94 285 LEU A C 1
ATOM 2171 O O . LEU A 1 285 ? 33.872 10.287 -31.002 1.00 67.94 285 LEU A O 1
ATOM 2175 N N . ILE A 1 286 ? 35.615 11.061 -32.183 1.00 69.50 286 ILE A N 1
ATOM 2176 C CA . ILE A 1 286 ? 36.461 11.374 -31.018 1.00 69.50 286 ILE A CA 1
ATOM 2177 C C . ILE A 1 286 ? 35.845 12.517 -30.198 1.00 69.50 286 ILE A C 1
ATOM 2179 O O . ILE A 1 286 ? 35.824 12.474 -28.968 1.00 69.50 286 ILE A O 1
ATOM 2183 N N . GLN A 1 287 ? 35.284 13.526 -30.862 1.00 69.62 287 GLN A N 1
ATOM 2184 C CA . GLN A 1 287 ? 34.634 14.644 -30.188 1.00 69.62 287 GLN A CA 1
ATOM 2185 C C . GLN A 1 287 ? 33.341 14.213 -29.480 1.00 69.62 287 GLN A C 1
ATOM 2187 O O . GLN A 1 287 ? 33.130 14.582 -28.324 1.00 69.62 287 GLN A O 1
ATOM 2192 N N . GLU A 1 288 ? 32.519 13.364 -30.103 1.00 68.56 288 GLU A N 1
ATOM 2193 C CA . GLU A 1 288 ? 31.342 12.760 -29.462 1.00 68.56 288 GLU A CA 1
ATOM 2194 C C . GLU A 1 288 ? 31.703 11.958 -28.203 1.00 68.56 288 GLU A C 1
ATOM 2196 O O . GLU A 1 288 ? 31.051 12.080 -27.161 1.00 68.56 288 GLU A O 1
ATOM 2201 N N . THR A 1 289 ? 32.751 11.137 -28.284 1.00 65.50 289 THR A N 1
ATOM 2202 C CA . THR A 1 289 ? 33.202 10.296 -27.165 1.00 65.50 289 THR A CA 1
ATOM 2203 C C . THR A 1 289 ? 33.798 11.122 -26.023 1.00 65.50 289 THR A C 1
ATOM 2205 O O . THR A 1 289 ? 33.463 10.873 -24.864 1.00 65.50 289 THR A O 1
ATOM 2208 N N . LEU A 1 290 ? 34.578 12.168 -26.318 1.00 67.31 290 LEU A N 1
ATOM 2209 C CA . LEU A 1 290 ? 35.079 13.123 -25.318 1.00 67.31 290 LEU A CA 1
ATOM 2210 C C . LEU A 1 290 ? 33.954 13.899 -24.620 1.00 67.31 290 LEU A C 1
ATOM 2212 O O . LEU A 1 290 ? 34.031 14.132 -23.411 1.00 67.31 290 LEU A O 1
ATOM 2216 N N . ILE A 1 291 ? 32.905 14.287 -25.352 1.00 66.12 291 ILE A N 1
ATOM 2217 C CA . ILE A 1 291 ? 31.730 14.961 -24.779 1.00 66.12 291 ILE A CA 1
ATOM 2218 C C . ILE A 1 291 ? 30.992 14.019 -23.824 1.00 66.12 291 ILE A C 1
ATOM 2220 O O . ILE A 1 291 ? 30.691 14.416 -22.695 1.00 66.12 291 ILE A O 1
ATOM 2224 N N . LYS A 1 292 ? 30.757 12.764 -24.232 1.00 64.56 292 LYS A N 1
ATOM 2225 C CA . LYS A 1 292 ? 30.144 11.737 -23.372 1.00 64.56 292 LYS A CA 1
ATOM 2226 C C . LYS A 1 292 ? 30.986 11.499 -22.115 1.00 64.56 292 LYS A C 1
ATOM 2228 O O . LYS A 1 292 ? 30.443 11.516 -21.014 1.00 64.56 292 LYS A O 1
ATOM 2233 N N . TYR A 1 293 ? 32.309 11.393 -22.252 1.00 65.06 293 TYR A N 1
ATOM 2234 C CA . TYR A 1 293 ? 33.229 11.204 -21.125 1.00 65.06 293 TYR A CA 1
ATOM 2235 C C . TYR A 1 293 ? 33.224 12.386 -20.139 1.00 65.06 293 TYR A C 1
ATOM 2237 O O . TYR A 1 293 ? 33.067 12.186 -18.934 1.00 65.06 293 TYR A O 1
ATOM 2245 N N . LYS A 1 294 ? 33.318 13.631 -20.634 1.00 64.06 294 LYS A N 1
ATOM 2246 C CA . LYS A 1 294 ? 33.246 14.837 -19.786 1.00 64.06 294 LYS A CA 1
ATOM 2247 C C . LYS A 1 294 ? 31.882 15.000 -19.107 1.00 64.06 294 LYS A C 1
ATOM 2249 O O . LYS A 1 294 ? 31.831 15.508 -17.987 1.00 64.06 294 LYS A O 1
ATOM 2254 N N . MET A 1 295 ? 30.788 14.573 -19.747 1.00 58.25 295 MET A N 1
ATOM 2255 C CA . MET A 1 295 ? 29.463 14.543 -19.116 1.00 58.25 295 MET A CA 1
ATOM 2256 C C . MET A 1 295 ? 29.402 13.521 -17.977 1.00 58.25 295 MET A C 1
ATOM 2258 O O . MET A 1 295 ? 28.974 13.882 -16.882 1.00 58.25 295 MET A O 1
ATOM 2262 N N . ILE A 1 296 ? 29.884 12.293 -18.201 1.00 60.59 296 ILE A N 1
ATOM 2263 C CA . ILE A 1 296 ? 29.912 11.228 -17.185 1.00 60.59 296 ILE A CA 1
ATOM 2264 C C . ILE A 1 296 ? 30.732 11.663 -15.960 1.00 60.59 296 ILE A C 1
ATOM 2266 O O . ILE A 1 296 ? 30.250 11.535 -14.836 1.00 60.59 296 ILE A O 1
ATOM 2270 N N . GLN A 1 297 ? 31.911 12.268 -16.160 1.00 58.69 297 GLN A N 1
ATOM 2271 C CA . GLN A 1 297 ? 32.746 12.750 -15.049 1.00 58.69 297 GLN A CA 1
ATOM 2272 C C . GLN A 1 297 ? 32.078 13.856 -14.216 1.00 58.69 297 GLN A C 1
ATOM 2274 O O . GLN A 1 297 ? 32.180 13.859 -12.988 1.00 58.69 297 GLN A O 1
ATOM 2279 N N . LYS A 1 298 ? 31.377 14.803 -14.852 1.00 54.34 298 LYS A N 1
ATOM 2280 C CA . LYS A 1 298 ? 30.694 15.882 -14.120 1.00 54.34 298 LYS A CA 1
ATOM 2281 C C . LYS A 1 298 ? 29.421 15.411 -13.407 1.00 54.34 298 LYS A C 1
ATOM 2283 O O . LYS A 1 298 ? 29.095 15.961 -12.360 1.00 54.34 298 LYS A O 1
ATOM 2288 N N . LEU A 1 299 ? 28.744 14.380 -13.923 1.00 50.34 299 LEU A N 1
ATOM 2289 C CA . LEU A 1 299 ? 27.623 13.715 -13.245 1.00 50.34 299 LEU A CA 1
ATOM 2290 C C . LEU A 1 299 ? 28.073 12.962 -11.984 1.00 50.34 299 LEU A C 1
ATOM 2292 O O . LEU A 1 299 ? 27.381 13.023 -10.972 1.00 50.34 299 LEU A O 1
ATOM 2296 N N . SER A 1 300 ? 29.252 12.328 -12.000 1.00 47.16 300 SER A N 1
ATOM 2297 C CA . SER A 1 300 ? 29.816 11.670 -10.809 1.00 47.16 300 SER A CA 1
ATOM 2298 C C . SER A 1 300 ? 30.307 12.638 -9.721 1.00 47.16 300 SER A C 1
ATOM 2300 O O . SER A 1 300 ? 30.485 12.222 -8.582 1.00 47.16 300 SER A O 1
ATOM 2302 N N . ALA A 1 301 ? 30.504 13.923 -10.044 1.00 47.72 301 ALA A N 1
ATOM 2303 C CA . ALA A 1 301 ? 31.048 14.940 -9.135 1.00 47.72 301 ALA A CA 1
ATOM 2304 C C . ALA A 1 301 ? 29.982 15.842 -8.464 1.00 47.72 301 ALA A C 1
ATOM 2306 O O . ALA A 1 301 ? 30.322 16.853 -7.848 1.00 47.72 301 ALA A O 1
ATOM 2307 N N . GLY A 1 302 ? 28.688 15.520 -8.596 1.00 38.56 302 GLY A N 1
ATOM 2308 C CA . GLY A 1 302 ? 27.609 16.148 -7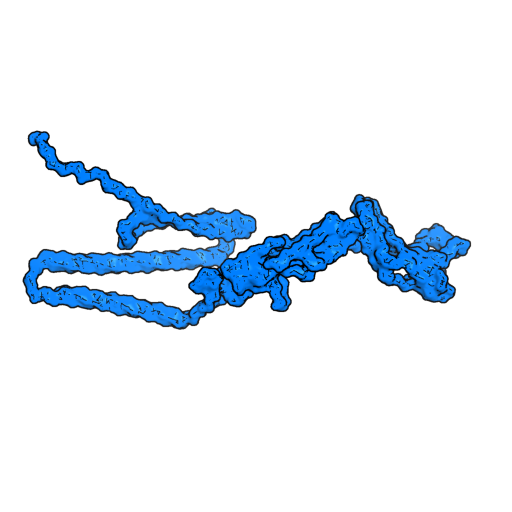.816 1.00 38.56 302 GLY A CA 1
ATOM 2309 C C . GLY A 1 302 ? 27.339 17.639 -8.080 1.00 38.56 302 GLY A C 1
ATOM 2310 O O . GLY A 1 302 ? 26.687 18.286 -7.266 1.00 38.56 302 GLY A O 1
ATOM 2311 N N . HIS A 1 303 ? 27.822 18.214 -9.185 1.00 45.66 303 HIS A N 1
ATOM 2312 C CA . HIS A 1 303 ? 27.620 19.638 -9.491 1.00 45.66 303 HIS A CA 1
ATOM 2313 C C . HIS A 1 303 ? 26.239 19.927 -10.116 1.00 45.66 303 HIS A C 1
ATOM 2315 O O . HIS A 1 303 ? 25.822 19.257 -11.062 1.00 45.66 303 HIS A O 1
ATOM 2321 N N . GLN A 1 304 ? 25.552 20.975 -9.637 1.00 40.69 304 GLN A N 1
ATOM 2322 C CA . GLN A 1 304 ? 24.374 21.562 -10.297 1.00 40.69 304 GLN A CA 1
ATOM 2323 C C . GLN A 1 304 ? 24.798 22.330 -11.564 1.00 40.69 304 GLN A C 1
ATOM 2325 O O . GLN A 1 304 ? 25.725 23.137 -11.537 1.00 40.69 304 GLN A O 1
ATOM 2330 N N . PHE A 1 305 ? 24.117 22.084 -12.687 1.00 47.59 305 PHE A N 1
ATOM 2331 C CA . PHE A 1 305 ? 24.415 22.691 -13.989 1.00 47.59 305 PHE A CA 1
ATOM 2332 C C . PHE A 1 305 ? 23.456 23.854 -14.283 1.00 47.59 305 PHE A C 1
ATOM 2334 O O . PHE A 1 305 ? 22.250 23.638 -14.342 1.00 47.59 305 PHE A O 1
ATOM 2341 N N . THR A 1 306 ? 23.965 25.066 -14.538 1.00 35.28 306 THR A N 1
ATOM 2342 C CA . THR A 1 306 ? 23.121 26.253 -14.815 1.00 35.28 306 THR A CA 1
ATOM 2343 C C . THR A 1 306 ? 22.955 26.620 -16.295 1.00 35.28 306 THR A C 1
ATOM 2345 O O . THR A 1 306 ? 21.987 27.293 -16.631 1.00 35.28 306 THR A O 1
ATOM 2348 N N . LYS A 1 307 ? 23.809 26.156 -17.214 1.00 38.81 307 LYS A N 1
ATOM 2349 C CA . LYS A 1 307 ? 23.564 26.105 -18.675 1.00 38.81 307 LYS A CA 1
ATOM 2350 C C . LYS A 1 307 ? 24.811 25.554 -19.359 1.00 38.81 307 LYS A C 1
ATOM 2352 O O . LYS A 1 307 ? 25.921 25.945 -19.014 1.00 38.81 307 LYS A O 1
ATOM 2357 N N . PHE A 1 308 ? 24.635 24.683 -20.347 1.00 40.50 308 PHE A N 1
ATOM 2358 C CA . PHE A 1 308 ? 25.718 24.270 -21.238 1.00 40.50 308 PHE A CA 1
ATOM 2359 C C . PHE A 1 308 ? 25.261 24.506 -22.676 1.00 40.50 308 PHE A C 1
ATOM 2361 O O . PHE A 1 308 ? 24.429 23.768 -23.198 1.00 40.50 308 PHE A O 1
ATOM 2368 N N . THR A 1 309 ? 25.763 25.571 -23.294 1.00 38.56 309 THR A N 1
ATOM 2369 C CA . THR A 1 309 ? 25.503 25.892 -24.701 1.00 38.56 309 THR A CA 1
ATOM 2370 C C . THR A 1 309 ? 26.762 25.539 -25.482 1.00 38.56 309 THR A C 1
ATOM 2372 O O . THR A 1 309 ? 27.774 26.223 -25.361 1.00 38.56 309 THR A O 1
ATOM 2375 N N . ALA A 1 310 ? 26.732 24.444 -26.242 1.00 41.50 310 ALA A N 1
ATOM 2376 C CA . ALA A 1 310 ? 27.806 24.111 -27.171 1.00 41.50 310 ALA A CA 1
ATOM 2377 C C . ALA A 1 310 ? 27.444 24.685 -28.547 1.00 41.50 310 ALA A C 1
ATOM 2379 O O . ALA A 1 310 ? 26.554 24.170 -29.219 1.00 41.50 310 ALA A O 1
ATOM 2380 N N . ILE A 1 311 ? 28.098 25.778 -28.939 1.00 37.28 311 ILE A N 1
ATOM 2381 C CA . ILE A 1 311 ? 28.005 26.330 -30.294 1.00 37.28 311 ILE A CA 1
ATOM 2382 C C . ILE A 1 311 ? 29.165 25.727 -31.087 1.00 37.28 311 ILE A C 1
ATOM 2384 O O . ILE A 1 311 ? 30.326 25.950 -30.748 1.00 37.28 311 ILE A O 1
ATOM 2388 N N . PHE A 1 312 ? 28.859 24.927 -32.106 1.00 42.81 312 PHE A N 1
ATOM 2389 C CA . PHE A 1 312 ? 29.869 24.356 -32.996 1.00 42.81 312 PHE A CA 1
ATOM 2390 C C . PHE A 1 312 ? 30.171 25.345 -34.126 1.00 42.81 312 PHE A C 1
ATOM 2392 O O . PHE A 1 312 ? 29.246 25.869 -34.746 1.00 42.81 312 PHE A O 1
ATOM 2399 N N . GLN A 1 313 ? 31.451 25.595 -34.414 1.00 33.91 313 GLN A N 1
ATOM 2400 C CA . GLN A 1 313 ? 31.829 26.251 -35.667 1.00 33.91 313 GLN A CA 1
ATOM 2401 C C . GLN A 1 313 ? 31.686 25.260 -36.833 1.00 33.91 313 GLN A C 1
ATOM 2403 O O . GLN A 1 313 ? 32.000 24.078 -36.663 1.00 33.91 313 GLN A O 1
ATOM 2408 N N . PRO A 1 314 ? 31.207 25.705 -38.008 1.00 35.53 314 PRO A N 1
ATOM 2409 C CA . PRO A 1 314 ? 31.000 24.817 -39.137 1.00 35.53 314 PRO A CA 1
ATOM 2410 C C . PRO A 1 314 ? 32.351 24.400 -39.724 1.00 35.53 314 PRO A C 1
ATOM 2412 O O . PRO A 1 314 ? 33.047 25.204 -40.338 1.00 35.53 314 PRO A O 1
ATOM 2415 N N . TYR A 1 315 ? 32.693 23.120 -39.611 1.00 36.00 315 TYR A N 1
ATOM 2416 C CA . TYR A 1 315 ? 33.503 22.495 -40.649 1.00 36.00 315 TYR A CA 1
ATOM 2417 C C . TYR A 1 315 ? 32.543 22.194 -41.798 1.00 36.00 315 TYR A C 1
ATOM 2419 O O . TYR A 1 315 ? 31.602 21.422 -41.622 1.00 36.00 315 TYR A O 1
ATOM 2427 N N . GLN A 1 316 ? 32.719 22.844 -42.950 1.00 35.06 316 GLN A N 1
ATOM 2428 C CA . GLN A 1 316 ? 31.982 22.496 -44.166 1.00 35.06 316 GLN A CA 1
ATOM 2429 C C . GLN A 1 316 ? 32.285 21.032 -44.517 1.00 35.06 316 GLN A C 1
ATOM 2431 O O . GLN A 1 316 ? 33.321 20.707 -45.094 1.00 35.06 316 GLN A O 1
ATOM 2436 N N . VAL A 1 317 ? 31.390 20.126 -44.131 1.00 36.66 317 VAL A N 1
ATOM 2437 C CA . VAL A 1 317 ? 31.468 18.717 -44.499 1.00 36.66 317 VAL A CA 1
ATOM 2438 C C . VAL A 1 317 ? 30.927 18.590 -45.924 1.00 36.66 317 VAL A C 1
ATOM 2440 O O . VAL A 1 317 ? 29.723 18.598 -46.149 1.00 36.66 317 VAL A O 1
ATOM 2443 N N . LEU A 1 318 ? 31.835 18.466 -46.895 1.00 31.69 318 LEU A N 1
ATOM 2444 C CA . LEU A 1 318 ? 31.570 18.064 -48.286 1.00 31.69 318 LEU A CA 1
ATOM 2445 C C . LEU A 1 318 ? 31.160 16.575 -48.358 1.00 31.69 318 LEU A C 1
ATOM 2447 O O . LEU A 1 318 ? 31.844 15.734 -48.956 1.00 31.69 318 LEU A O 1
ATOM 2451 N N . LEU A 1 319 ? 30.048 16.223 -47.715 1.00 37.44 319 LEU A N 1
ATOM 2452 C CA . LEU A 1 319 ? 29.374 14.938 -47.872 1.00 37.44 319 LEU A CA 1
ATOM 2453 C C . LEU A 1 319 ? 27.902 15.213 -48.176 1.00 37.44 319 LEU A C 1
ATOM 2455 O O . LEU A 1 319 ? 27.151 15.601 -47.293 1.00 37.44 319 LEU A O 1
ATOM 2459 N N . PHE A 1 320 ? 27.538 14.951 -49.433 1.00 33.50 320 PHE A N 1
ATOM 2460 C CA . PHE A 1 320 ? 26.222 15.141 -50.049 1.00 33.50 320 PHE A CA 1
ATOM 2461 C C . PHE A 1 320 ? 25.865 16.599 -50.358 1.00 33.50 320 PHE A C 1
ATOM 2463 O O . PHE A 1 320 ? 26.075 17.510 -49.567 1.00 33.50 320 PHE A O 1
ATOM 2470 N N . GLY A 1 321 ? 25.397 16.810 -51.587 1.00 35.00 321 GLY A N 1
ATOM 2471 C CA . GLY A 1 321 ? 25.220 18.110 -52.224 1.00 35.00 321 GLY A CA 1
ATOM 2472 C C . GLY A 1 321 ? 24.032 18.937 -51.742 1.00 35.00 321 GLY A C 1
ATOM 2473 O O . GLY A 1 321 ? 23.445 19.600 -52.578 1.00 35.00 321 GLY A O 1
ATOM 2474 N N . ASP A 1 322 ? 23.715 18.959 -50.446 1.00 38.06 322 ASP A N 1
ATOM 2475 C CA . ASP A 1 322 ? 22.721 19.888 -49.897 1.00 38.06 322 ASP A CA 1
ATOM 2476 C C . ASP A 1 322 ? 23.300 20.640 -48.693 1.00 38.06 322 ASP A C 1
ATOM 2478 O O . ASP A 1 322 ? 23.642 20.057 -47.662 1.00 38.06 322 ASP A O 1
ATOM 2482 N N . GLN A 1 323 ? 23.414 21.963 -48.825 1.00 38.00 323 GLN A N 1
ATOM 2483 C CA . GLN A 1 323 ? 23.879 22.858 -47.768 1.00 38.00 323 GLN A CA 1
ATOM 2484 C C . GLN A 1 323 ? 22.808 22.982 -46.672 1.00 38.00 323 GLN A C 1
ATOM 2486 O O . GLN A 1 323 ? 21.776 23.631 -46.845 1.00 38.00 323 GLN A O 1
ATOM 2491 N N . GLY A 1 324 ? 23.056 22.373 -45.513 1.00 43.19 324 GLY A N 1
ATOM 2492 C CA . GLY A 1 324 ? 22.211 22.521 -44.329 1.00 43.19 324 GLY A CA 1
ATOM 2493 C C . GLY A 1 324 ? 23.032 22.626 -43.049 1.00 43.19 324 GLY A C 1
ATOM 2494 O O . GLY A 1 324 ? 24.073 21.986 -42.909 1.00 43.19 324 GLY A O 1
ATOM 2495 N N . PHE A 1 325 ? 22.546 23.425 -42.101 1.00 43.84 325 PHE A N 1
ATOM 2496 C CA . PHE A 1 325 ? 23.132 23.553 -40.767 1.00 43.84 325 PHE A CA 1
ATOM 2497 C C . PHE A 1 325 ? 22.413 22.607 -39.797 1.00 43.84 325 PHE A C 1
ATOM 2499 O O . PHE A 1 325 ? 21.178 22.569 -39.757 1.00 43.84 325 PHE A O 1
ATOM 2506 N N . LEU A 1 326 ? 23.176 21.857 -38.996 1.00 39.69 326 LEU A N 1
ATOM 2507 C CA . LEU A 1 326 ? 22.637 21.059 -37.895 1.00 39.69 326 LEU A CA 1
ATOM 2508 C C . LEU A 1 326 ? 22.828 21.831 -36.584 1.00 39.69 326 LEU A C 1
ATOM 2510 O O . LEU A 1 326 ? 23.955 21.993 -36.117 1.00 39.69 326 LEU A O 1
ATOM 2514 N N . PHE A 1 327 ? 21.734 22.298 -35.983 1.00 39.94 327 PHE A N 1
ATOM 2515 C CA . PHE A 1 327 ? 21.770 22.940 -34.668 1.00 39.94 327 PHE A CA 1
ATOM 2516 C C . PHE A 1 327 ? 21.364 21.937 -33.590 1.00 39.94 327 PHE A C 1
ATOM 2518 O O . PHE A 1 327 ? 20.273 21.363 -33.627 1.00 39.94 327 PHE A O 1
ATOM 2525 N N . LEU A 1 328 ? 22.250 21.743 -32.613 1.00 37.56 328 LEU A N 1
ATOM 2526 C CA . LEU A 1 328 ? 22.017 20.896 -31.448 1.00 37.56 328 LEU A CA 1
ATOM 2527 C C . LEU A 1 328 ? 21.670 21.803 -30.266 1.00 37.56 328 LEU A C 1
ATOM 2529 O O . LEU A 1 328 ? 22.551 22.414 -29.661 1.00 37.56 328 LEU A O 1
ATOM 2533 N N . HIS A 1 329 ? 20.378 21.932 -29.960 1.00 38.50 329 HIS A N 1
ATOM 2534 C CA . HIS A 1 329 ? 19.932 22.729 -28.822 1.00 38.50 329 HIS A CA 1
ATOM 2535 C C . HIS A 1 329 ? 19.548 21.808 -27.663 1.00 38.50 329 HIS A C 1
ATOM 2537 O O . HIS A 1 329 ? 18.549 21.093 -27.707 1.00 38.50 329 HIS A O 1
ATOM 2543 N N . LEU A 1 330 ? 20.362 21.839 -26.608 1.00 37.59 330 LEU A N 1
ATOM 2544 C CA . LEU A 1 330 ? 20.064 21.186 -25.337 1.00 37.59 330 LEU A CA 1
ATOM 2545 C C . LEU A 1 330 ? 19.340 22.175 -24.424 1.00 37.59 330 LEU A C 1
ATOM 2547 O O . LEU A 1 330 ? 19.871 23.249 -24.131 1.00 37.59 330 LEU A O 1
ATOM 2551 N N . GLN A 1 331 ? 18.142 21.813 -23.965 1.00 36.22 331 GLN A N 1
ATOM 2552 C CA . GLN A 1 331 ? 17.466 22.527 -22.884 1.00 36.22 331 GLN A CA 1
ATOM 2553 C C . GLN A 1 331 ? 17.362 21.638 -21.647 1.00 36.22 331 GLN A C 1
ATOM 2555 O O . GLN A 1 331 ? 16.855 20.515 -21.701 1.00 36.22 331 GLN A O 1
ATOM 2560 N N . PHE A 1 332 ? 17.841 22.176 -20.526 1.00 39.56 332 PHE A N 1
ATOM 2561 C CA . PHE A 1 332 ? 17.671 21.599 -19.200 1.00 39.56 332 PHE A CA 1
ATOM 2562 C C . PHE A 1 332 ? 16.408 22.189 -18.582 1.00 39.56 332 PHE A C 1
ATOM 2564 O O . PHE A 1 332 ? 16.288 23.409 -18.473 1.00 39.56 332 PHE A O 1
ATOM 2571 N N . GLN A 1 333 ? 15.470 21.330 -18.186 1.00 38.50 333 GLN A N 1
ATOM 2572 C CA . GLN A 1 333 ? 14.316 21.746 -17.396 1.00 38.50 333 GLN A CA 1
ATOM 2573 C C . GLN A 1 333 ? 14.311 20.993 -16.071 1.00 38.50 333 GLN A C 1
ATOM 2575 O O . GLN A 1 333 ? 14.375 19.762 -16.032 1.00 38.50 333 GLN A O 1
ATOM 2580 N N . GLN A 1 334 ? 14.228 21.758 -14.987 1.00 32.28 334 GLN A N 1
ATOM 2581 C CA . GLN A 1 334 ? 14.041 21.236 -13.645 1.00 32.28 334 GLN A CA 1
ATOM 2582 C C . GLN A 1 334 ? 12.562 21.376 -13.302 1.00 32.28 334 GLN A C 1
ATOM 2584 O O . GLN A 1 334 ? 12.040 22.485 -13.193 1.00 32.28 334 GLN A O 1
ATOM 2589 N N . LYS A 1 335 ? 11.872 20.242 -13.178 1.00 33.75 335 LYS A N 1
ATOM 2590 C CA . LYS A 1 335 ? 10.460 20.201 -12.797 1.00 33.75 335 LYS A CA 1
ATOM 2591 C C . LYS A 1 335 ? 10.314 19.188 -11.668 1.00 33.75 335 LYS A C 1
ATOM 2593 O O . LYS A 1 335 ? 10.699 18.033 -11.828 1.00 33.75 335 LYS A O 1
ATOM 2598 N N . GLU A 1 336 ? 9.825 19.647 -10.516 1.00 33.62 336 GLU A N 1
ATOM 2599 C CA . GLU A 1 336 ? 9.547 18.812 -9.331 1.00 33.62 336 GLU A CA 1
ATOM 2600 C C . GLU A 1 336 ? 10.754 17.997 -8.821 1.00 33.62 336 GLU A C 1
ATOM 2602 O O . GLU A 1 336 ? 10.664 16.795 -8.581 1.00 33.62 336 GLU A O 1
ATOM 2607 N N . GLY A 1 337 ? 11.921 18.634 -8.680 1.00 37.22 337 GLY A N 1
ATOM 2608 C CA . GLY A 1 337 ? 13.098 17.990 -8.074 1.00 37.22 337 GLY A CA 1
ATOM 2609 C C . GLY A 1 337 ? 13.754 16.889 -8.919 1.00 37.22 337 GLY A C 1
ATOM 2610 O O . GLY A 1 337 ? 14.683 16.239 -8.448 1.00 37.22 337 GLY A O 1
ATOM 2611 N N . LYS A 1 338 ? 13.317 16.693 -10.170 1.00 31.25 338 LYS A N 1
ATOM 2612 C CA . LYS A 1 338 ? 13.958 15.803 -11.146 1.00 31.25 338 LYS A CA 1
ATOM 2613 C C . LYS A 1 338 ? 14.482 16.609 -12.333 1.00 31.25 338 LYS A C 1
ATOM 2615 O O . LYS A 1 338 ? 13.814 17.517 -12.832 1.00 31.25 338 LYS A O 1
ATOM 2620 N N . ASN A 1 339 ? 15.692 16.269 -12.768 1.00 40.09 339 ASN A N 1
ATOM 2621 C CA . ASN A 1 339 ? 16.350 16.892 -13.912 1.00 40.09 339 ASN A CA 1
ATOM 2622 C C . ASN A 1 339 ? 15.993 16.111 -15.179 1.00 40.09 339 ASN A C 1
ATOM 2624 O O . ASN A 1 339 ? 16.281 14.919 -15.263 1.00 40.09 339 ASN A O 1
ATOM 2628 N N . TYR A 1 340 ? 15.392 16.781 -16.161 1.00 38.34 340 TYR A N 1
ATOM 2629 C CA . TYR A 1 340 ? 15.101 16.198 -17.469 1.00 38.34 340 TYR A CA 1
ATOM 2630 C C . TYR A 1 340 ? 16.003 16.841 -18.526 1.00 38.34 340 TYR A C 1
ATOM 2632 O O . TYR A 1 340 ? 16.190 18.061 -18.539 1.00 38.34 340 TYR A O 1
ATOM 2640 N N . ILE A 1 341 ? 16.545 16.020 -19.428 1.00 39.53 341 ILE A N 1
ATOM 2641 C CA . ILE A 1 341 ? 17.319 16.479 -20.587 1.00 39.53 341 ILE A CA 1
ATOM 2642 C C . ILE A 1 341 ? 16.458 16.261 -21.826 1.00 39.53 341 ILE A C 1
ATOM 2644 O O . ILE A 1 341 ? 16.139 15.122 -22.167 1.00 39.53 341 ILE A O 1
ATOM 2648 N N . ARG A 1 342 ? 16.077 17.348 -22.505 1.00 37.75 342 ARG A N 1
ATOM 2649 C CA . ARG A 1 342 ? 15.387 17.276 -23.797 1.00 37.75 342 ARG A CA 1
ATOM 2650 C C . ARG A 1 342 ? 16.399 17.550 -24.907 1.00 37.75 342 ARG A C 1
ATOM 2652 O O . ARG A 1 342 ? 16.932 18.655 -25.002 1.00 37.75 342 ARG A O 1
ATOM 2659 N N . LEU A 1 343 ? 16.667 16.532 -25.721 1.00 37.38 343 LEU A N 1
ATOM 2660 C CA . LEU A 1 343 ? 17.455 16.635 -26.949 1.00 37.38 343 LEU A CA 1
ATOM 2661 C C . LEU A 1 343 ? 16.523 17.035 -28.094 1.00 37.38 343 LEU A C 1
ATOM 2663 O O . LEU A 1 343 ? 15.584 16.305 -28.404 1.00 37.38 343 LEU A O 1
ATOM 2667 N N . MET A 1 344 ? 16.760 18.200 -28.696 1.00 35.47 344 MET A N 1
ATOM 2668 C CA . MET A 1 344 ? 16.032 18.661 -29.879 1.00 35.47 344 MET A CA 1
ATOM 2669 C C . MET A 1 344 ? 17.023 18.840 -31.030 1.00 35.47 344 MET A C 1
ATOM 2671 O O . MET A 1 344 ? 18.036 19.529 -30.885 1.00 35.47 344 MET A O 1
ATOM 2675 N N . TYR A 1 345 ? 16.729 18.200 -32.163 1.00 39.66 345 TYR A N 1
ATOM 2676 C CA . TYR A 1 345 ? 17.509 18.305 -33.393 1.00 39.66 345 TYR A CA 1
ATOM 2677 C C . TYR A 1 345 ? 16.770 19.212 -34.372 1.00 39.66 345 TYR A C 1
ATOM 2679 O O . TYR A 1 345 ? 15.610 18.955 -34.691 1.00 39.66 345 TYR A O 1
ATOM 2687 N N . TYR A 1 346 ? 17.445 20.244 -34.874 1.00 38.06 346 TYR A N 1
ATOM 2688 C CA . TYR A 1 346 ? 16.914 21.097 -35.934 1.00 38.06 346 TYR A CA 1
ATOM 2689 C C . TYR A 1 346 ? 17.802 20.975 -37.172 1.00 38.06 346 TYR A C 1
ATOM 2691 O O . TYR A 1 346 ? 19.001 21.259 -37.115 1.00 38.06 346 TYR A O 1
ATOM 2699 N N . LYS A 1 347 ? 17.204 20.555 -38.293 1.00 36.44 347 LYS A N 1
ATOM 2700 C CA . LYS A 1 347 ? 17.821 20.602 -39.622 1.00 36.44 347 LYS A CA 1
ATOM 2701 C C . LYS A 1 347 ? 17.315 21.863 -40.317 1.00 36.44 347 LYS A C 1
ATOM 2703 O O . LYS A 1 347 ? 16.147 21.925 -40.687 1.00 36.44 347 LYS A O 1
ATOM 2708 N N . VAL A 1 348 ? 18.174 22.867 -40.470 1.00 33.84 348 VAL A N 1
ATOM 2709 C CA . VAL A 1 348 ? 17.843 24.087 -41.220 1.00 33.84 348 VAL A CA 1
ATOM 2710 C C . VAL A 1 348 ? 18.382 23.917 -42.638 1.00 33.84 348 VAL A C 1
ATOM 2712 O O . VAL A 1 348 ? 19.596 23.831 -42.824 1.00 33.84 348 VAL A O 1
ATOM 2715 N N . MET A 1 349 ? 17.486 23.816 -43.625 1.00 31.34 349 MET A N 1
ATOM 2716 C CA . MET A 1 349 ? 17.848 23.810 -45.048 1.00 31.34 349 MET A CA 1
ATOM 2717 C C . MET A 1 349 ? 17.882 25.248 -45.566 1.00 31.34 349 MET A C 1
ATOM 2719 O O . MET A 1 349 ? 16.910 25.982 -45.394 1.00 31.34 349 MET A O 1
ATOM 2723 N N . VAL A 1 350 ? 18.997 25.653 -46.175 1.00 34.09 350 VAL A N 1
ATOM 2724 C CA . VAL A 1 350 ? 19.135 26.966 -46.818 1.00 34.09 350 VAL A CA 1
ATOM 2725 C C . VAL A 1 350 ? 19.022 26.752 -48.323 1.00 34.09 350 VAL A C 1
ATOM 2727 O O . VAL A 1 350 ? 19.881 26.112 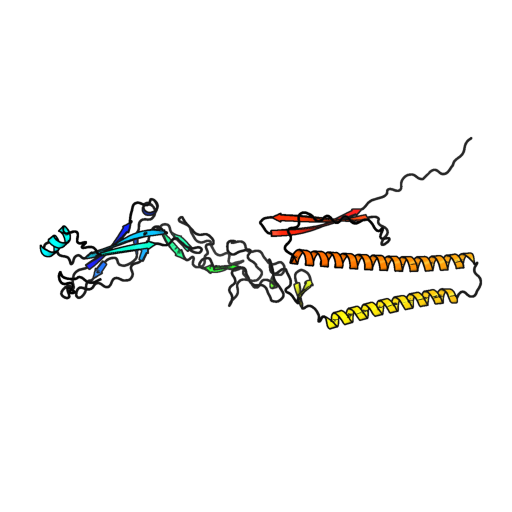-48.921 1.00 34.09 350 VAL A O 1
ATOM 2730 N N . PHE A 1 351 ? 17.955 27.263 -48.936 1.00 28.84 351 PHE A N 1
ATOM 2731 C CA . PHE A 1 351 ? 17.785 27.237 -50.388 1.00 28.84 351 PHE A CA 1
ATOM 2732 C C . PHE A 1 351 ? 18.450 28.478 -50.995 1.00 28.84 351 PHE A C 1
ATOM 2734 O O . PHE A 1 351 ? 18.012 29.598 -50.736 1.00 28.84 351 PHE A O 1
ATOM 2741 N N . TYR A 1 352 ? 19.491 28.291 -51.809 1.00 28.78 352 TYR A N 1
ATOM 2742 C CA . TYR A 1 352 ? 19.966 29.338 -52.715 1.00 28.78 352 TYR A CA 1
ATOM 2743 C C . TYR A 1 352 ? 19.106 29.316 -53.984 1.00 28.78 352 TYR A C 1
ATOM 2745 O O . TYR A 1 352 ? 19.006 28.293 -54.656 1.00 28.78 352 TYR A O 1
ATOM 2753 N N . SER A 1 353 ? 18.471 30.444 -54.301 1.00 27.77 353 SER A N 1
ATOM 2754 C CA . SER A 1 353 ? 17.782 30.658 -55.575 1.00 27.77 353 SER A CA 1
ATOM 2755 C C . SER A 1 353 ? 18.800 31.124 -56.616 1.00 27.77 353 SER A C 1
ATOM 2757 O O . SER A 1 353 ? 19.307 32.239 -56.509 1.00 27.77 353 SER A O 1
ATOM 2759 N N . GLU A 1 354 ? 19.075 30.313 -57.640 1.00 33.75 354 GLU A N 1
ATOM 2760 C CA . GLU A 1 354 ? 19.729 30.775 -58.870 1.00 33.75 354 GLU A CA 1
ATOM 2761 C C . GLU A 1 354 ? 18.756 31.669 -59.650 1.00 33.75 354 GLU A C 1
ATOM 2763 O O . GLU A 1 354 ? 17.924 31.204 -60.427 1.00 33.75 354 GLU A O 1
ATOM 2768 N N . ALA A 1 355 ? 18.847 32.978 -59.437 1.00 33.25 355 ALA A N 1
ATOM 2769 C CA . ALA A 1 355 ? 18.281 33.955 -60.351 1.00 33.25 355 ALA A CA 1
ATOM 2770 C C . ALA A 1 355 ? 19.224 35.156 -60.459 1.00 33.25 355 ALA A C 1
ATOM 2772 O O . ALA A 1 355 ? 19.564 35.778 -59.457 1.00 33.25 355 ALA A O 1
ATOM 2773 N N . ILE A 1 356 ? 19.535 35.503 -61.712 1.00 34.34 356 ILE A N 1
ATOM 2774 C CA . ILE A 1 356 ? 20.267 36.687 -62.192 1.00 34.34 356 ILE A CA 1
ATOM 2775 C C . ILE A 1 356 ? 21.785 36.486 -62.345 1.00 34.34 356 ILE A C 1
ATOM 2777 O O . ILE A 1 356 ? 22.595 37.113 -61.680 1.00 34.34 356 ILE A O 1
ATOM 2781 N N . GLU A 1 357 ? 22.160 35.700 -63.356 1.00 31.05 357 GLU A N 1
ATOM 2782 C CA . GLU A 1 357 ? 23.294 36.059 -64.219 1.00 31.05 357 GLU A CA 1
ATOM 2783 C C . GLU A 1 357 ? 23.010 35.619 -65.668 1.00 31.05 357 GLU A C 1
ATOM 2785 O O . GLU A 1 357 ? 23.650 34.757 -66.261 1.00 31.05 357 GLU A O 1
ATOM 2790 N N . LYS A 1 358 ? 21.963 36.211 -66.255 1.00 31.58 358 LYS A N 1
ATOM 2791 C CA . LYS A 1 358 ? 21.828 36.337 -67.710 1.00 31.58 358 LYS A CA 1
ATOM 2792 C C . LYS A 1 358 ? 21.922 37.817 -68.045 1.00 31.58 358 LYS A C 1
ATOM 2794 O O . LYS A 1 358 ? 20.935 38.527 -67.907 1.00 31.58 358 LYS A O 1
ATOM 2799 N N . ASN A 1 359 ? 23.111 38.260 -68.443 1.00 29.17 359 ASN A N 1
ATOM 2800 C CA . ASN A 1 359 ? 23.306 39.165 -69.578 1.00 29.17 359 ASN A CA 1
ATOM 2801 C C . ASN A 1 359 ? 24.804 39.319 -69.862 1.00 29.17 359 ASN A C 1
ATOM 2803 O O . ASN A 1 359 ? 25.480 40.220 -69.375 1.00 29.17 359 ASN A O 1
ATOM 2807 N N . ILE A 1 360 ? 25.298 38.411 -70.704 1.00 31.97 360 ILE A N 1
ATOM 2808 C CA . ILE A 1 360 ? 26.462 38.649 -71.550 1.00 31.97 360 ILE A CA 1
ATOM 2809 C C . ILE A 1 360 ? 26.064 39.725 -72.569 1.00 31.97 360 ILE A C 1
ATOM 2811 O O . ILE A 1 360 ? 25.124 39.538 -73.335 1.00 31.97 360 ILE A O 1
ATOM 2815 N N . ILE A 1 361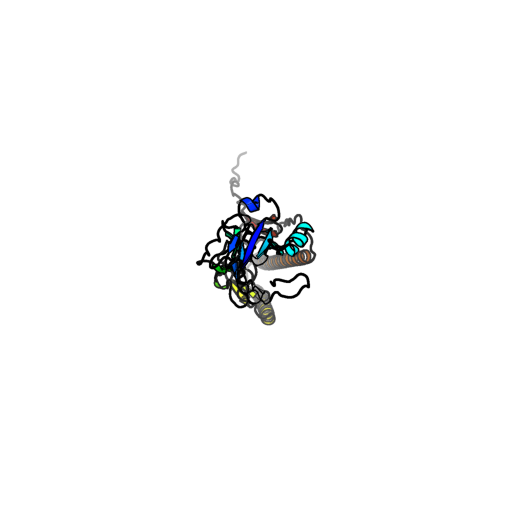 ? 26.779 40.847 -72.527 1.00 33.00 361 ILE A N 1
ATOM 2816 C CA . ILE A 1 361 ? 27.332 41.582 -73.674 1.00 33.00 361 ILE A CA 1
ATOM 2817 C C . ILE A 1 361 ? 26.484 41.518 -74.963 1.00 33.00 361 ILE A C 1
ATOM 2819 O O . ILE A 1 361 ? 26.612 40.607 -75.776 1.00 33.00 361 ILE A O 1
ATOM 2823 N N . SER A 1 362 ? 25.716 42.582 -75.202 1.00 30.91 362 SER A N 1
ATOM 2824 C CA . SER A 1 362 ? 25.370 43.073 -76.541 1.00 30.91 362 SER A CA 1
ATOM 2825 C C . SER A 1 362 ? 25.747 44.552 -76.587 1.00 30.91 362 SER A C 1
ATOM 2827 O O . SER A 1 362 ? 25.287 45.334 -75.758 1.00 30.91 362 SER A O 1
ATOM 2829 N N . GLY A 1 363 ? 26.627 44.912 -77.519 1.00 28.23 363 GLY A N 1
ATOM 2830 C CA . GLY A 1 363 ? 27.258 46.225 -77.608 1.00 28.23 363 GLY A CA 1
ATOM 2831 C C . GLY A 1 363 ? 26.345 47.383 -78.020 1.00 28.23 363 GLY A C 1
ATOM 2832 O O . GLY A 1 363 ? 25.326 47.195 -78.683 1.00 28.23 363 GLY A O 1
ATOM 2833 N N . LYS A 1 364 ? 26.784 48.590 -77.645 1.00 31.66 364 LYS A N 1
ATOM 2834 C CA . LYS A 1 364 ? 26.848 49.814 -78.465 1.00 31.66 364 LYS A CA 1
ATOM 2835 C C . LYS A 1 364 ? 27.381 50.966 -77.604 1.00 31.66 364 LYS A C 1
ATOM 2837 O O . LYS A 1 364 ? 26.642 51.536 -76.808 1.00 31.66 364 LYS A O 1
ATOM 2842 N N . GLN A 1 365 ? 28.647 51.311 -77.809 1.00 30.27 365 GLN A N 1
ATOM 2843 C CA . GLN A 1 365 ? 29.031 52.620 -78.335 1.00 30.27 365 GLN A CA 1
ATOM 2844 C C . GLN A 1 365 ? 30.133 52.400 -79.362 1.00 30.27 365 GLN A C 1
ATOM 2846 O O . GLN A 1 365 ? 30.978 51.512 -79.103 1.00 30.27 365 GLN A O 1
#

Sequence (365 aa):
MAMMDKYGQIVGADFTSKVRVIIEASGFIEKQNLYPPILEGTSIFDVVGGIAVISGIIAVGAPGTSYKLVFSSDGIDLSKDSNKIVFKQGGNLEFNIEINLRECEVGEQFTVVGKCQLCQGSYSLTQMTEPGSCEVCPKEKAKCLGGAKIGPLPGYWRRNNKSNSFTQCLYELACLGMIPPKNNILGECLKGYQGILCADCEVGFSRDNDYQCSLCPNPFLNVLRLIAVLAAVIILIVLMIRSTLKGAMEINNVTNGLSRQYNILVQQTKQLLYLLKYLALTAFLIQETLIKYKMIQKLSAGHQFTKFTAIFQPYQVLLFGDQGFLFLHLQFQQKEGKNYIRLMYYKVMVFYSEAIEKNIISGKQ

pLDDT: mean 77.25, std 22.09, range [27.77, 97.88]

Foldseek 3Di:
DFDADPVRDGQQVDFAKKKFKDKAFPDDDVQCVQAPKDWPDDRIFTDHRRDTDDDDTDIATAAQGKMKIKIAMPPQDPVDVVSVVCVVVVNDNIDIDMDGHHFADQQWFQASNNDTHWFDCFGGLDRDNDGDDGHHAPVVFWDDPTRLLIKGAQQWFADDSNDPDIDGAQDRNQWNMQDPDVRDRGTHGDQQFDDDSSQDGDPQWDDPDRSDTDGDPDVVVVVVVVVVVVVVVVVVVVVVVVVVVVVLVPPPDDDDPVVNVVVVVVVVVVVVLVVVLVVVVVVVVVVVVVVVVVVVVVVVVPDDDPDDADDDDDPPPPDDDFDWDWDWDWDWDDDPNDIDIDTDIDIGGDDDDPDDDPDDDDDDD

Radius of gyration: 43.54 Å; chains: 1; bounding box: 80×69×135 Å